Protein AF-A0A075MQU5-F1 (afdb_monomer_lite)

pLDDT: mean 81.03, std 15.28, range [42.72, 97.94]

Foldseek 3Di:
DDDDDDDDDDDDDPDDDPDPDDDPPDPVLLVQLVVCVVVVDDLVVSCVVSVDDSVVSVVSVVCVVVAAQAQPQPRHRADPPPPPHSHNDPVSVVCVLPVCPDPPDPNPPPQAQQPQPRHRADDPDPQDNHRDPVSCVPRPPNVVPRPPPPFAPFDFDAAPQPRDTAGHTPVCVVVVHPNHNDPVSVVVVVVVVVPPPPPVPDPDPPDDDDDDDDD

Structure (mmCIF, N/CA/C/O backbone):
data_AF-A0A075MQU5-F1
#
_entry.id   AF-A0A075MQU5-F1
#
loop_
_atom_site.group_PDB
_atom_site.id
_atom_site.type_symbol
_atom_site.label_atom_id
_atom_site.label_alt_id
_atom_site.label_comp_id
_atom_site.label_asym_id
_atom_site.label_entity_id
_atom_site.label_seq_id
_atom_site.pdbx_PDB_ins_code
_atom_site.Cartn_x
_atom_site.Cartn_y
_atom_site.Cartn_z
_atom_site.occupancy
_atom_site.B_iso_or_equiv
_atom_site.auth_seq_id
_atom_site.auth_comp_id
_atom_site.auth_asym_id
_atom_site.auth_atom_id
_atom_site.pdbx_PDB_model_num
ATOM 1 N N . MET A 1 1 ? 13.890 44.962 -21.319 1.00 42.72 1 MET A N 1
ATOM 2 C CA . MET A 1 1 ? 14.521 45.246 -20.009 1.00 42.72 1 MET A CA 1
ATOM 3 C C . MET A 1 1 ? 13.902 44.332 -18.958 1.00 42.72 1 MET A C 1
ATOM 5 O O . MET A 1 1 ? 12.719 44.463 -18.682 1.00 42.72 1 MET A O 1
ATOM 9 N N . VAL A 1 2 ? 14.648 43.349 -18.445 1.00 47.81 2 VAL A N 1
ATOM 10 C CA . VAL A 1 2 ? 14.135 42.354 -17.482 1.00 47.81 2 VAL A CA 1
ATOM 11 C C . VAL A 1 2 ? 14.441 42.847 -16.065 1.00 47.81 2 VAL A C 1
ATOM 13 O O . VAL A 1 2 ? 15.593 42.854 -15.643 1.00 47.81 2 VAL A O 1
ATOM 16 N N . GLY A 1 3 ? 13.419 43.323 -15.352 1.00 49.28 3 GLY A N 1
ATOM 17 C CA . GLY A 1 3 ? 13.557 43.856 -13.996 1.00 49.28 3 GLY A CA 1
ATOM 18 C C . GLY A 1 3 ? 13.761 42.751 -12.955 1.00 49.28 3 GLY A C 1
ATOM 19 O O . GLY A 1 3 ? 12.888 41.909 -12.748 1.00 49.28 3 GLY A O 1
ATOM 20 N N . PHE A 1 4 ? 14.902 42.768 -12.264 1.00 54.72 4 PHE A N 1
ATOM 21 C CA . PHE A 1 4 ? 15.183 41.885 -11.131 1.00 54.72 4 PHE A CA 1
ATOM 22 C C . PHE A 1 4 ? 14.348 42.295 -9.906 1.00 54.72 4 PHE A C 1
ATOM 24 O O . PHE A 1 4 ? 14.633 43.293 -9.244 1.00 54.72 4 PHE A O 1
ATOM 31 N N . ARG A 1 5 ? 13.330 41.499 -9.556 1.00 58.91 5 ARG A N 1
ATOM 32 C CA . ARG A 1 5 ? 12.609 41.638 -8.279 1.00 58.91 5 ARG A CA 1
ATOM 33 C C . ARG A 1 5 ? 13.505 41.157 -7.131 1.00 58.91 5 ARG A C 1
ATOM 35 O O . ARG A 1 5 ? 13.752 39.959 -6.992 1.00 58.91 5 ARG A O 1
ATOM 42 N N . LYS A 1 6 ? 13.990 42.084 -6.297 1.00 64.81 6 LYS A N 1
ATOM 43 C CA . LYS A 1 6 ? 14.700 41.765 -5.046 1.00 64.81 6 LYS A CA 1
ATOM 44 C C . LYS A 1 6 ? 13.747 41.018 -4.103 1.00 64.81 6 LYS A C 1
ATOM 46 O O . LYS A 1 6 ? 12.684 41.525 -3.757 1.00 64.81 6 LYS A O 1
ATOM 51 N N . LYS A 1 7 ? 14.117 39.798 -3.703 1.00 63.66 7 LYS A N 1
ATOM 52 C CA . LYS A 1 7 ? 13.364 38.987 -2.734 1.00 63.66 7 LYS A CA 1
ATOM 53 C C . LYS A 1 7 ? 13.523 39.588 -1.337 1.00 63.66 7 LYS A C 1
ATOM 55 O O . LYS A 1 7 ? 14.617 39.564 -0.779 1.00 63.66 7 LYS A O 1
ATOM 60 N N . TYR A 1 8 ? 12.434 40.107 -0.785 1.00 64.12 8 TYR A N 1
ATOM 61 C CA . TYR A 1 8 ? 12.370 40.567 0.599 1.00 64.12 8 TYR A CA 1
ATOM 62 C C . TYR A 1 8 ? 12.461 39.352 1.537 1.00 64.12 8 TYR A C 1
ATOM 64 O O . TYR A 1 8 ? 11.705 38.392 1.377 1.00 64.12 8 TYR A O 1
ATOM 72 N N . LYS A 1 9 ? 13.399 39.360 2.492 1.00 61.78 9 LYS A N 1
ATOM 73 C CA . LYS A 1 9 ? 13.436 38.377 3.586 1.00 61.78 9 LYS A CA 1
ATOM 74 C C . LYS A 1 9 ? 12.681 38.978 4.777 1.00 61.78 9 LYS A C 1
ATOM 76 O O . LYS A 1 9 ? 13.111 40.027 5.252 1.00 61.78 9 LYS A O 1
ATOM 81 N N . PRO A 1 10 ? 11.577 38.373 5.248 1.00 64.56 10 PRO A N 1
ATOM 82 C CA . PRO A 1 10 ? 10.855 38.895 6.400 1.00 64.56 10 PRO A CA 1
ATOM 83 C C . PRO A 1 10 ? 11.741 38.845 7.650 1.00 64.56 10 PRO A C 1
ATOM 85 O O . PRO A 1 10 ? 12.454 37.869 7.891 1.00 64.56 10 PRO A O 1
ATOM 88 N N . TYR A 1 11 ? 11.699 39.926 8.423 1.00 69.44 11 TYR A N 1
ATOM 89 C CA . TYR A 1 11 ? 12.358 40.046 9.716 1.00 69.44 11 TYR A CA 1
ATOM 90 C C . TYR A 1 11 ? 11.715 39.071 10.711 1.00 69.44 11 TYR A C 1
ATOM 92 O O . TYR A 1 11 ? 10.508 39.124 10.941 1.00 69.44 11 TYR A O 1
ATOM 100 N N . VAL A 1 12 ? 12.516 38.176 11.291 1.00 61.62 12 VAL A N 1
ATOM 101 C CA . VAL A 1 12 ? 12.088 37.261 12.359 1.00 61.62 12 VAL A CA 1
ATOM 102 C C . VAL A 1 12 ? 12.653 37.799 13.679 1.00 61.62 12 VAL A C 1
ATOM 104 O O . VAL A 1 12 ? 13.879 37.851 13.817 1.00 61.62 12 VAL A O 1
ATOM 107 N N . PRO A 1 13 ? 11.812 38.221 14.642 1.00 62.88 13 PRO A N 1
ATOM 108 C CA . PRO A 1 13 ? 12.275 38.715 15.936 1.00 62.88 13 PRO A CA 1
ATOM 109 C C . PRO A 1 13 ? 13.121 37.666 16.671 1.00 62.88 13 PRO A C 1
ATOM 111 O O . PRO A 1 13 ? 12.746 36.498 16.755 1.00 62.88 13 PRO A O 1
ATOM 114 N N . LYS A 1 14 ? 14.261 38.095 17.228 1.00 71.00 14 LYS A N 1
ATOM 115 C CA . LYS A 1 14 ? 15.289 37.234 17.850 1.00 71.00 14 LYS A CA 1
ATOM 116 C C . LYS A 1 14 ? 14.877 36.544 19.160 1.00 71.00 14 LYS A C 1
ATOM 118 O O . LYS A 1 14 ? 15.647 35.733 19.661 1.00 71.00 14 LYS A O 1
ATOM 123 N N . TYR A 1 15 ? 13.693 36.821 19.705 1.00 63.00 15 TYR A N 1
ATOM 124 C CA . TYR A 1 15 ? 13.278 36.300 21.008 1.00 63.00 15 TYR A CA 1
ATOM 125 C C . TYR A 1 15 ? 11.806 35.894 20.989 1.00 63.00 15 TYR A C 1
ATOM 127 O O . TYR A 1 15 ? 10.914 36.695 21.252 1.00 63.00 15 TYR A O 1
ATOM 135 N N . LEU A 1 16 ? 11.551 34.626 20.671 1.00 62.81 16 LEU A N 1
ATOM 136 C CA . LEU A 1 16 ? 10.299 33.980 21.052 1.00 62.81 16 LEU A CA 1
ATOM 137 C C . LEU A 1 16 ? 10.391 33.642 22.550 1.00 62.81 16 LEU A C 1
ATOM 139 O O . LEU A 1 16 ? 11.429 33.121 22.971 1.00 62.81 16 LEU A O 1
ATOM 143 N N . PRO A 1 17 ? 9.350 33.921 23.358 1.00 69.56 17 PRO A N 1
ATOM 144 C CA . PRO A 1 17 ? 9.334 33.509 24.755 1.00 69.56 17 PRO A CA 1
ATOM 145 C C . PRO A 1 17 ? 9.569 31.994 24.848 1.00 69.56 17 PRO A C 1
ATOM 147 O O . PRO A 1 17 ? 9.131 31.252 23.958 1.00 69.56 17 PRO A O 1
ATOM 150 N N . PRO A 1 18 ? 10.274 31.518 25.891 1.00 62.75 18 PRO A N 1
ATOM 151 C CA . PRO A 1 18 ? 10.553 30.102 26.053 1.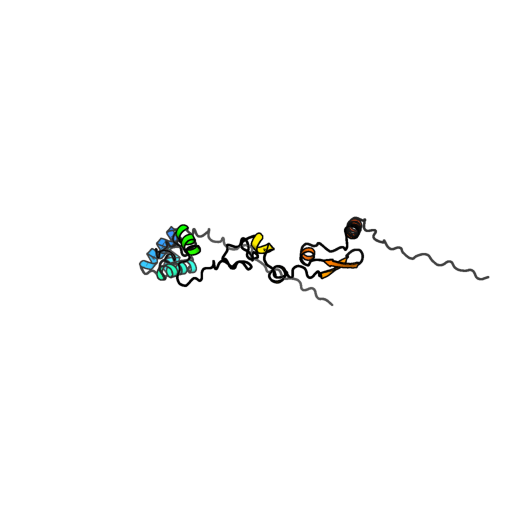00 62.75 18 PRO A CA 1
ATOM 152 C C . PRO A 1 18 ? 9.232 29.336 26.037 1.00 62.75 18 PRO A C 1
ATOM 154 O O . PRO A 1 18 ? 8.345 29.574 26.857 1.00 62.75 18 PRO A O 1
ATOM 157 N N . GLN A 1 19 ? 9.091 28.433 25.066 1.00 58.84 19 GLN A N 1
ATOM 158 C CA . GLN A 1 19 ? 7.940 27.542 24.991 1.00 58.84 19 GLN A CA 1
ATOM 159 C C . GLN A 1 19 ? 7.832 26.799 26.334 1.00 58.84 19 GLN A C 1
ATOM 161 O O . GLN A 1 19 ? 8.857 26.321 26.836 1.00 58.84 19 GLN A O 1
ATOM 166 N N . PRO A 1 20 ? 6.635 26.705 26.942 1.00 58.81 20 PRO A N 1
ATOM 167 C CA . PRO A 1 20 ? 6.472 26.020 28.215 1.00 58.81 20 PRO A CA 1
ATOM 168 C C . PRO A 1 20 ? 7.039 24.601 28.114 1.00 58.81 20 PRO A C 1
ATOM 170 O O . PRO A 1 20 ? 6.801 23.890 27.132 1.00 58.81 20 PRO A O 1
ATOM 173 N N . LYS A 1 21 ? 7.832 24.218 29.125 1.00 55.12 21 LYS A N 1
ATOM 174 C CA . LYS A 1 21 ? 8.459 22.894 29.240 1.00 55.12 21 LYS A CA 1
ATOM 175 C C . LYS A 1 21 ? 7.400 21.822 28.964 1.00 55.12 21 LYS A C 1
ATOM 177 O O . LYS A 1 21 ? 6.289 21.922 29.477 1.00 55.12 21 LYS A O 1
ATOM 182 N N . LYS A 1 22 ? 7.755 20.855 28.105 1.00 52.81 22 LYS A N 1
ATOM 183 C CA . LYS A 1 22 ? 6.911 19.760 27.592 1.00 52.81 22 LYS A CA 1
ATOM 184 C C . LYS A 1 22 ? 5.798 19.386 28.575 1.00 52.81 22 LYS A C 1
ATOM 186 O O . LYS A 1 22 ? 6.090 18.895 29.660 1.00 52.81 22 LYS A O 1
ATOM 191 N N . VAL A 1 23 ? 4.544 19.594 28.165 1.00 56.50 23 VAL A N 1
ATOM 192 C CA . VAL A 1 23 ? 3.359 19.064 28.853 1.00 56.50 23 VAL A CA 1
ATOM 193 C C . VAL A 1 23 ? 3.603 17.573 29.074 1.00 56.50 23 VAL A C 1
ATOM 195 O O . VAL A 1 23 ? 3.775 16.821 28.113 1.00 56.50 23 VAL A O 1
ATOM 198 N N . THR A 1 24 ? 3.720 17.155 30.330 1.00 51.97 24 THR A N 1
ATOM 199 C CA . THR A 1 24 ? 3.884 15.748 30.681 1.00 51.97 24 THR A CA 1
ATOM 200 C C . THR A 1 24 ? 2.533 15.076 30.510 1.00 51.97 24 THR A C 1
ATOM 202 O O . THR A 1 24 ? 1.655 15.193 31.360 1.00 51.97 24 THR A O 1
ATOM 205 N N . TRP A 1 25 ? 2.366 14.397 29.378 1.00 58.56 25 TRP A N 1
ATOM 206 C CA . TRP A 1 25 ? 1.215 13.560 29.041 1.00 58.56 25 TRP A CA 1
ATOM 207 C C . TRP A 1 25 ? 1.206 12.278 29.894 1.00 58.56 25 TRP A C 1
ATOM 209 O O . TRP A 1 25 ? 1.354 11.173 29.377 1.00 58.56 25 TRP A O 1
ATOM 219 N N . GLY A 1 26 ? 1.122 12.425 31.216 1.00 64.69 26 GLY A N 1
ATOM 220 C CA . GLY A 1 26 ? 1.042 11.305 32.152 1.00 64.69 26 GLY A CA 1
ATOM 221 C C . GLY A 1 26 ? -0.366 10.715 32.200 1.00 64.69 26 GLY A C 1
ATOM 222 O O . GLY A 1 26 ? -1.350 11.440 32.036 1.00 64.69 26 GLY A O 1
ATOM 223 N N . PHE A 1 27 ? -0.461 9.410 32.458 1.00 60.88 27 PHE A N 1
ATOM 224 C CA . PHE A 1 27 ? -1.719 8.679 32.668 1.00 60.88 27 PHE A CA 1
ATOM 225 C C . PHE A 1 27 ? -2.624 9.371 33.709 1.00 60.88 27 PHE A C 1
ATOM 227 O O . PHE A 1 27 ? -3.828 9.505 33.494 1.00 60.88 27 PHE A O 1
ATOM 234 N N . ASP A 1 28 ? -2.014 9.962 34.737 1.00 74.25 28 ASP A N 1
ATOM 235 C CA . ASP A 1 28 ? -2.689 10.673 35.831 1.00 74.25 28 ASP A CA 1
ATOM 236 C C . ASP A 1 28 ? -3.515 11.885 35.369 1.00 74.25 28 ASP A C 1
ATOM 238 O O . ASP A 1 28 ? -4.520 12.243 35.986 1.00 74.25 28 ASP A O 1
ATOM 242 N N . SER A 1 29 ? -3.129 12.516 34.253 1.00 85.94 29 SER A N 1
ATOM 243 C CA . SER A 1 29 ? -3.828 13.699 33.733 1.00 85.94 29 SER A CA 1
ATOM 244 C C . SER A 1 29 ? -5.239 13.368 33.245 1.00 85.94 29 SER A C 1
ATOM 246 O O . SER A 1 29 ? -6.168 14.149 33.442 1.00 85.94 29 SER A O 1
ATOM 248 N N . ARG A 1 30 ? -5.423 12.184 32.658 1.00 87.06 30 ARG A N 1
ATOM 249 C CA . ARG A 1 30 ? -6.707 11.716 32.138 1.00 87.06 30 ARG A CA 1
ATOM 250 C C . ARG A 1 30 ? -7.707 11.459 33.257 1.00 87.06 30 ARG A C 1
ATOM 252 O O . ARG A 1 30 ? -8.844 11.924 33.178 1.00 87.06 30 ARG A O 1
ATOM 259 N N . ASP A 1 31 ? -7.304 10.680 34.252 1.00 89.06 31 ASP A N 1
ATOM 260 C CA . ASP A 1 31 ? -8.210 10.250 35.316 1.00 89.06 31 ASP A CA 1
ATOM 261 C C . ASP A 1 31 ? -8.660 11.451 36.146 1.00 89.06 31 ASP A C 1
ATOM 263 O O . ASP A 1 31 ? -9.832 11.549 36.519 1.00 89.06 31 ASP A O 1
ATOM 267 N N . LEU A 1 32 ? -7.765 12.426 36.335 1.00 93.38 32 LEU A N 1
ATOM 268 C CA . LEU A 1 32 ? -8.107 13.706 36.936 1.00 93.38 32 LEU A CA 1
ATOM 269 C C . LEU A 1 32 ? -9.121 14.495 36.089 1.00 93.38 32 LEU A C 1
ATOM 271 O O . LEU A 1 32 ? -10.105 14.974 36.649 1.00 93.38 32 LEU A O 1
ATOM 275 N N . ILE A 1 33 ? -8.939 14.587 34.762 1.00 94.38 33 ILE A N 1
ATOM 276 C CA . ILE A 1 33 ? -9.911 15.234 33.854 1.00 94.38 33 ILE A CA 1
ATOM 277 C C . ILE A 1 33 ? -11.297 14.590 34.001 1.00 94.38 33 ILE A C 1
ATOM 279 O O . ILE A 1 33 ? -12.279 15.296 34.228 1.00 94.38 33 ILE A O 1
ATOM 283 N N . ILE A 1 34 ? -11.382 13.257 33.932 1.00 92.75 34 ILE A N 1
ATOM 284 C CA . ILE A 1 34 ? -12.658 12.529 34.041 1.00 92.75 34 ILE A CA 1
ATOM 285 C C . ILE A 1 34 ? -13.280 12.723 35.432 1.00 92.75 34 ILE A C 1
ATOM 287 O O . ILE A 1 34 ? -14.493 12.906 35.550 1.00 92.75 34 ILE A O 1
ATOM 291 N N . LYS A 1 35 ? -12.469 12.718 36.497 1.00 94.94 35 LYS A N 1
ATOM 292 C CA . LYS A 1 35 ? -12.930 12.948 37.875 1.00 94.94 35 LYS A CA 1
ATOM 293 C C . LYS A 1 35 ? -13.514 14.350 38.062 1.00 94.94 35 LYS A C 1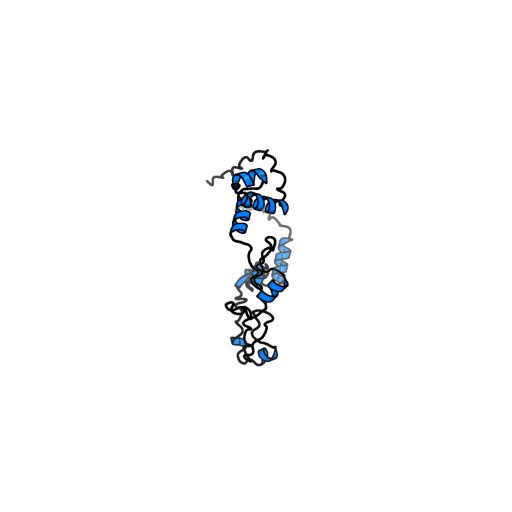
ATOM 295 O O . LYS A 1 35 ? -14.542 14.480 38.721 1.00 94.94 35 LYS A O 1
ATOM 300 N N . LEU A 1 36 ? -12.876 15.381 37.506 1.00 96.81 36 LEU A N 1
ATOM 301 C CA . LEU A 1 36 ? -13.374 16.759 37.567 1.00 96.81 36 LEU A CA 1
ATOM 302 C C . LEU A 1 36 ? -14.640 16.934 36.726 1.00 96.81 36 LEU A C 1
ATOM 304 O O . LEU A 1 36 ? -15.605 17.524 37.203 1.00 96.81 36 LEU A O 1
ATOM 308 N N . PHE A 1 37 ? -14.684 16.338 35.536 1.00 96.88 37 PHE A N 1
ATOM 309 C CA . PHE A 1 37 ? -15.880 16.350 34.696 1.00 96.88 37 PHE A CA 1
ATOM 310 C C . PHE A 1 37 ? -17.089 15.709 35.402 1.00 96.88 37 PHE A C 1
ATOM 312 O O . PHE A 1 37 ? -18.150 16.318 35.483 1.00 96.88 37 PHE A O 1
ATOM 319 N N . LYS A 1 38 ? -16.912 14.540 36.039 1.00 95.44 38 LYS A N 1
ATOM 320 C CA . LYS A 1 38 ? -17.961 13.880 36.848 1.00 95.44 38 LYS A CA 1
ATOM 321 C C . LYS A 1 38 ? -18.468 14.712 38.029 1.00 95.44 38 LYS A C 1
ATOM 323 O O . LYS A 1 38 ? -19.565 14.461 38.513 1.00 95.44 38 LYS A O 1
ATOM 328 N N . ARG A 1 39 ? -17.667 15.660 38.520 1.00 97.50 39 ARG A N 1
ATOM 329 C CA . ARG A 1 39 ? -18.047 16.589 39.595 1.00 97.50 39 ARG A CA 1
ATOM 330 C C . ARG A 1 39 ? -18.799 17.825 39.080 1.00 97.50 39 ARG A C 1
ATOM 332 O O . ARG A 1 39 ? -19.151 18.670 39.892 1.00 97.50 39 ARG A O 1
ATOM 339 N N . GLY A 1 40 ? -19.029 17.939 37.769 1.00 97.44 40 GLY A N 1
ATOM 340 C CA . GLY A 1 40 ? -19.769 19.046 37.156 1.00 97.44 40 GLY A CA 1
ATOM 341 C C . GLY A 1 40 ? -18.929 20.287 36.837 1.00 97.44 40 GLY A C 1
ATOM 342 O O . GLY A 1 40 ? -19.496 21.344 36.586 1.00 97.44 40 GLY A O 1
ATOM 343 N N . PHE A 1 41 ? -17.594 20.193 36.847 1.00 97.75 41 PHE A N 1
ATOM 344 C CA . PHE A 1 41 ? -16.736 21.321 36.462 1.00 97.75 41 PHE A CA 1
ATOM 345 C C . PHE A 1 41 ? -16.816 21.597 34.953 1.00 97.75 41 PHE A C 1
ATOM 347 O O . PHE A 1 41 ? -16.825 20.665 34.144 1.00 97.75 41 PHE A O 1
ATOM 354 N N . GLY A 1 42 ? -16.805 22.879 34.570 1.00 97.19 42 GLY A N 1
ATOM 355 C CA . GLY A 1 42 ? -16.747 23.297 33.168 1.00 97.19 42 GLY A CA 1
ATOM 356 C C . GLY A 1 42 ? -15.384 23.017 32.520 1.00 97.19 42 GLY A C 1
ATOM 357 O O . GLY A 1 42 ? -14.363 22.894 33.199 1.00 97.19 42 GLY A O 1
ATOM 358 N N . ILE A 1 43 ? -15.344 22.951 31.182 1.00 96.88 43 ILE A N 1
ATOM 359 C CA . ILE A 1 43 ? -14.117 22.654 30.411 1.00 96.88 43 ILE A CA 1
ATOM 360 C C . ILE A 1 43 ? -12.983 23.628 30.763 1.00 96.88 43 ILE A C 1
ATOM 362 O O . ILE A 1 43 ? -11.842 23.199 30.946 1.00 96.88 43 ILE A O 1
ATOM 366 N N . ASP A 1 44 ? -13.285 24.921 30.895 1.00 96.81 44 ASP A N 1
ATOM 367 C CA . ASP A 1 44 ? -12.280 25.948 31.190 1.00 96.81 44 ASP A CA 1
ATOM 368 C C . ASP A 1 44 ? -11.692 25.805 32.606 1.00 96.81 44 ASP A C 1
ATOM 370 O O . ASP A 1 44 ? -10.478 25.958 32.788 1.00 96.81 44 ASP A O 1
ATOM 374 N N . ASP A 1 45 ? -12.503 25.405 33.592 1.00 97.12 45 ASP A N 1
ATOM 375 C CA . ASP A 1 45 ? -12.035 25.118 34.955 1.00 97.12 45 ASP A CA 1
ATOM 376 C C . ASP A 1 45 ? -11.133 23.882 34.989 1.00 97.12 45 ASP A C 1
ATOM 378 O O . ASP A 1 45 ? -10.078 23.887 35.631 1.00 97.12 45 ASP A O 1
ATOM 382 N N . ILE A 1 46 ? -11.500 22.837 34.240 1.00 95.62 46 ILE A N 1
ATOM 383 C CA . ILE A 1 46 ? -10.695 21.618 34.104 1.00 95.62 46 ILE A CA 1
ATOM 384 C C . ILE A 1 46 ? -9.352 21.933 33.432 1.00 95.62 46 ILE A C 1
ATOM 386 O O . ILE A 1 46 ? -8.307 21.447 33.877 1.00 95.62 46 ILE A O 1
ATOM 390 N N . CYS A 1 47 ? -9.344 22.772 32.391 1.00 94.44 47 CYS A N 1
ATOM 391 C CA . CYS A 1 47 ? -8.108 23.216 31.740 1.00 94.44 47 CYS A CA 1
ATOM 392 C C . CYS A 1 47 ? -7.201 23.964 32.723 1.00 94.44 47 CYS A C 1
ATOM 394 O O . CYS A 1 47 ? -6.002 23.678 32.788 1.00 94.44 47 CYS A O 1
ATOM 396 N N . ARG A 1 48 ? -7.769 24.872 33.529 1.00 93.88 48 ARG A N 1
ATOM 397 C CA . ARG A 1 48 ? -7.027 25.645 34.536 1.00 93.88 48 ARG A CA 1
ATOM 398 C C . ARG A 1 48 ? -6.429 24.746 35.620 1.00 93.88 48 ARG A C 1
ATOM 400 O O . ARG A 1 48 ? -5.248 24.889 35.933 1.00 93.88 48 ARG A O 1
ATOM 407 N N . GLN A 1 49 ? -7.207 23.804 36.158 1.00 93.81 49 GLN A N 1
ATOM 408 C CA . GLN A 1 49 ? -6.748 22.901 37.221 1.00 93.81 49 GLN A CA 1
ATOM 409 C C . GLN A 1 49 ? -5.696 21.902 36.733 1.00 93.81 49 GLN A C 1
ATOM 411 O O . GLN A 1 49 ? -4.700 21.666 37.412 1.00 93.81 49 GLN A O 1
ATOM 416 N N . THR A 1 50 ? -5.894 21.323 35.548 1.00 92.75 50 THR A N 1
ATOM 417 C CA . THR A 1 50 ? -5.008 20.267 35.030 1.00 92.75 50 THR A CA 1
ATOM 418 C C . THR A 1 50 ? -3.829 20.806 34.219 1.00 92.75 50 THR A C 1
ATOM 420 O O . THR A 1 50 ? -2.936 20.041 33.861 1.00 92.75 50 THR A O 1
ATOM 423 N N . ARG A 1 51 ? -3.816 22.116 33.925 1.00 91.88 51 ARG A N 1
ATOM 424 C CA . ARG A 1 51 ? -2.844 22.793 33.046 1.00 91.88 51 ARG A CA 1
ATOM 425 C C . ARG A 1 51 ? -2.749 22.163 31.647 1.00 91.88 51 ARG A C 1
ATOM 427 O O . ARG A 1 51 ? -1.709 22.240 30.994 1.00 91.88 51 ARG A O 1
ATOM 434 N N . ASN A 1 52 ? -3.837 21.550 31.179 1.00 90.81 52 ASN A N 1
ATOM 435 C CA . ASN A 1 52 ? -3.937 20.968 29.842 1.00 90.81 52 ASN A CA 1
ATOM 436 C C . ASN A 1 52 ? -4.561 21.942 28.842 1.00 90.81 52 ASN A C 1
ATOM 438 O O . ASN A 1 52 ? -5.296 22.862 29.196 1.00 90.81 52 ASN A O 1
ATOM 442 N N . ARG A 1 53 ? -4.287 21.712 27.554 1.00 91.69 53 ARG A N 1
ATOM 443 C CA . ARG A 1 53 ? -4.926 22.460 26.465 1.00 91.69 53 ARG A CA 1
ATOM 444 C C . ARG A 1 53 ? -6.392 22.046 26.328 1.00 91.69 53 ARG A C 1
ATOM 446 O O . ARG A 1 53 ? -6.694 20.856 26.381 1.00 91.69 53 ARG A O 1
ATOM 453 N N . ARG A 1 54 ? -7.260 23.014 26.024 1.00 93.62 54 ARG A N 1
ATOM 454 C CA . ARG A 1 54 ? -8.704 22.817 25.813 1.00 93.62 54 ARG A CA 1
ATOM 455 C C . ARG A 1 54 ? -9.039 21.671 24.863 1.00 93.62 54 ARG A C 1
ATOM 457 O O . ARG A 1 54 ? -9.751 20.760 25.259 1.00 93.62 54 ARG A O 1
ATOM 464 N N . PHE A 1 55 ? -8.413 21.649 23.685 1.00 90.81 55 PHE A N 1
ATOM 465 C CA . PHE A 1 55 ? -8.597 20.581 22.695 1.00 90.81 55 PHE A CA 1
ATOM 466 C C . PHE A 1 55 ? -8.366 19.173 23.270 1.00 90.81 55 PHE A C 1
ATOM 468 O O . PHE A 1 55 ? -9.080 18.230 22.944 1.00 90.81 55 PHE A O 1
ATOM 475 N N . PHE A 1 56 ? -7.370 19.013 24.147 1.00 89.81 56 PHE A N 1
ATOM 476 C CA . PHE A 1 56 ? -7.108 17.719 24.765 1.00 89.81 56 PHE A CA 1
ATOM 477 C C . PHE A 1 56 ? -8.207 17.339 25.757 1.00 89.81 56 PHE A C 1
ATOM 479 O O . PHE A 1 56 ? -8.725 16.228 25.677 1.00 89.81 56 PHE A O 1
ATOM 486 N N . VAL A 1 57 ? -8.587 18.263 26.643 1.00 93.19 57 VAL A N 1
ATOM 487 C CA . VAL A 1 57 ? -9.666 18.060 27.622 1.00 93.19 57 VAL A CA 1
ATOM 488 C C . VAL A 1 57 ? -10.977 17.706 26.914 1.00 93.19 57 VAL A C 1
ATOM 490 O O . VAL A 1 57 ? -11.581 16.688 27.244 1.00 93.19 57 VAL A O 1
ATOM 493 N N . GLU A 1 58 ? -11.350 18.468 25.883 1.00 94.38 58 GLU A N 1
ATOM 494 C CA . GLU A 1 58 ? -12.514 18.198 25.028 1.00 94.38 58 GLU A CA 1
ATOM 495 C C . GLU A 1 58 ? -12.445 16.799 24.410 1.00 94.38 58 GLU A C 1
ATOM 497 O O . GLU A 1 58 ? -13.398 16.033 24.516 1.00 94.38 58 GLU A O 1
ATOM 502 N N . SER A 1 59 ? -11.296 16.410 23.845 1.00 88.94 59 SER A N 1
ATOM 503 C CA . SER A 1 59 ? -11.140 15.080 23.244 1.00 88.94 59 SER A CA 1
ATOM 504 C C . SER A 1 59 ? -11.290 13.934 24.252 1.00 88.94 59 SER A C 1
ATOM 506 O O . SER A 1 59 ? -11.773 12.858 23.892 1.00 88.94 59 SER A O 1
ATOM 508 N N . ILE A 1 60 ? -10.884 14.133 25.513 1.00 90.38 60 ILE A N 1
ATOM 509 C CA . ILE A 1 60 ? -11.040 13.125 26.569 1.00 90.38 60 ILE A CA 1
ATOM 510 C C . ILE A 1 60 ? -12.499 13.033 27.008 1.00 90.38 60 ILE A C 1
ATOM 512 O O . ILE A 1 60 ? -13.009 11.917 27.116 1.00 90.38 60 ILE A O 1
ATOM 516 N N . ILE A 1 61 ? -13.162 14.171 27.223 1.00 93.56 61 ILE A N 1
ATOM 517 C CA . ILE A 1 61 ? -14.578 14.226 27.609 1.00 93.56 61 ILE A CA 1
ATOM 518 C C . ILE A 1 61 ? -15.446 13.612 26.509 1.00 93.56 61 ILE A C 1
ATOM 520 O O . ILE A 1 61 ? -16.199 12.684 26.787 1.00 93.56 61 ILE A O 1
ATOM 524 N N . GLN A 1 62 ? -15.243 14.005 25.250 1.00 90.50 62 GLN A N 1
ATOM 525 C CA . GLN A 1 62 ? -15.981 13.453 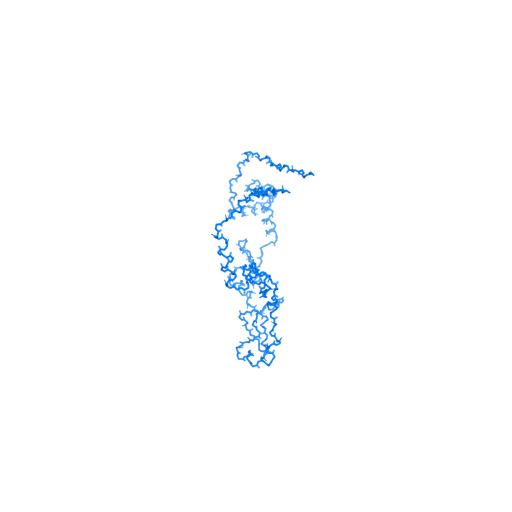24.113 1.00 90.50 62 GLN A CA 1
ATOM 526 C C . GLN A 1 62 ? -15.827 11.925 24.014 1.00 90.50 62 GLN A C 1
ATOM 528 O O . GLN A 1 62 ? -16.799 11.205 23.796 1.00 90.50 62 GLN A O 1
ATOM 533 N N . ARG A 1 63 ? -14.609 11.394 24.210 1.00 84.31 63 ARG A N 1
ATOM 534 C CA . ARG A 1 63 ? -14.367 9.936 24.238 1.00 84.31 63 ARG A CA 1
ATOM 535 C C . ARG A 1 63 ? -14.974 9.250 25.459 1.00 84.31 63 ARG A C 1
ATOM 537 O O . ARG A 1 63 ? -15.221 8.049 25.407 1.00 84.31 63 ARG A O 1
ATOM 544 N N . TYR A 1 64 ? -15.125 9.962 26.570 1.00 88.69 64 TYR A N 1
ATOM 545 C CA . TYR A 1 64 ? -15.760 9.443 27.774 1.00 88.69 64 TYR A CA 1
ATOM 546 C C . TYR A 1 64 ? -17.282 9.353 27.587 1.00 88.69 64 TYR A C 1
ATOM 548 O O . TYR A 1 64 ? -17.861 8.304 27.862 1.00 88.69 64 TYR A O 1
ATOM 556 N N . GLU A 1 65 ? -17.907 10.398 27.042 1.00 91.00 65 GLU A N 1
ATOM 557 C CA . GLU A 1 65 ? -19.344 10.450 26.739 1.00 91.00 65 GLU A CA 1
ATOM 558 C C . GLU A 1 65 ? -19.754 9.454 25.650 1.00 91.00 65 GLU A C 1
ATOM 560 O O . GLU A 1 65 ? -20.775 8.784 25.785 1.00 91.00 65 GLU A O 1
ATOM 565 N N . ALA A 1 66 ? -18.926 9.277 24.614 1.00 86.81 66 ALA A N 1
ATOM 566 C CA . ALA A 1 66 ? -19.149 8.270 23.572 1.00 86.81 66 ALA A CA 1
ATOM 567 C C . ALA A 1 66 ? -19.074 6.816 24.089 1.00 86.81 66 ALA A C 1
ATOM 569 O O . ALA A 1 66 ? -19.425 5.879 23.370 1.00 86.81 66 ALA A O 1
ATOM 570 N N . GLY A 1 67 ? -18.615 6.615 25.329 1.00 85.31 67 GLY A N 1
ATOM 571 C CA . GLY A 1 67 ? -18.399 5.306 25.925 1.00 85.31 67 GLY A CA 1
ATOM 572 C C . GLY A 1 67 ? -17.096 4.642 25.476 1.00 85.31 67 GLY A C 1
ATOM 573 O O . GLY A 1 67 ? -16.445 5.018 24.501 1.00 85.31 67 GLY A O 1
ATOM 574 N N . LEU A 1 68 ? -16.685 3.617 26.228 1.00 79.38 68 LEU A N 1
ATOM 575 C CA . LEU A 1 68 ? -15.540 2.794 25.847 1.00 79.38 68 LEU A CA 1
ATOM 576 C C . LEU A 1 68 ? -15.861 2.046 24.552 1.00 79.38 68 LEU A C 1
ATOM 578 O O . LEU A 1 68 ? -16.881 1.351 24.516 1.00 79.38 68 LEU A O 1
ATOM 582 N N . PRO A 1 69 ? -14.993 2.107 23.524 1.00 79.50 69 PRO A N 1
ATOM 583 C CA . PRO A 1 69 ? -15.184 1.273 22.352 1.00 79.50 69 PRO A CA 1
ATOM 584 C C . PRO A 1 69 ? -15.200 -0.194 22.786 1.00 79.50 69 PRO A C 1
ATOM 586 O O . PRO A 1 69 ? -14.459 -0.605 23.682 1.00 79.50 69 PRO A O 1
ATOM 589 N N . THR A 1 70 ? -16.070 -0.990 22.180 1.00 86.50 70 THR A N 1
ATOM 590 C CA . THR A 1 70 ? -16.120 -2.433 22.407 1.00 86.50 70 THR A CA 1
ATOM 591 C C . THR A 1 70 ? -15.222 -3.146 21.403 1.00 86.50 70 THR A C 1
ATOM 593 O O . THR A 1 70 ? -15.048 -2.717 20.261 1.00 86.50 70 THR A O 1
ATOM 596 N N . CYS A 1 71 ? -14.610 -4.244 21.839 1.00 85.44 71 CYS A N 1
ATOM 597 C CA . CYS A 1 71 ? -13.856 -5.137 20.976 1.00 85.44 71 CYS A CA 1
ATOM 598 C C . CYS A 1 71 ? -14.792 -5.692 19.898 1.00 85.44 71 CYS A C 1
ATOM 600 O O . CYS A 1 71 ? -15.771 -6.356 20.231 1.00 85.44 71 CYS A O 1
ATOM 602 N N . ARG A 1 72 ? -14.473 -5.493 18.618 1.00 83.50 72 ARG A N 1
ATOM 603 C CA . ARG A 1 72 ? -15.275 -6.019 17.502 1.00 83.50 72 ARG A CA 1
ATOM 604 C C . ARG A 1 72 ? -15.355 -7.544 17.488 1.00 83.50 72 ARG A C 1
ATOM 606 O O . ARG A 1 72 ? -16.333 -8.082 16.994 1.00 83.50 72 ARG A O 1
ATOM 613 N N . GLN A 1 73 ? -14.345 -8.225 18.035 1.00 84.81 73 GLN A N 1
ATOM 614 C CA . GLN A 1 73 ? -14.304 -9.687 18.058 1.00 84.81 73 GLN A CA 1
ATOM 615 C C . GLN A 1 73 ? -15.156 -10.298 19.172 1.00 84.81 73 GLN A C 1
ATOM 617 O O . GLN A 1 73 ? -15.842 -11.285 18.949 1.00 84.81 73 GLN A O 1
ATOM 622 N N . CYS A 1 74 ? -15.058 -9.766 20.392 1.00 87.81 74 CYS A N 1
ATOM 623 C CA . CYS A 1 74 ? -15.623 -10.411 21.583 1.00 87.81 74 CYS A CA 1
ATOM 624 C C . CYS A 1 74 ? -16.599 -9.528 22.369 1.00 87.81 74 CYS A C 1
ATOM 626 O O . CYS A 1 74 ? -17.043 -9.918 23.442 1.00 87.81 74 CYS A O 1
ATOM 628 N N . GLY A 1 75 ? -16.877 -8.306 21.907 1.00 86.75 75 GLY A N 1
ATOM 629 C CA . GLY A 1 75 ? -17.768 -7.350 22.572 1.00 86.75 75 GLY A CA 1
ATOM 630 C C . GLY A 1 75 ? -17.217 -6.728 23.862 1.00 86.75 75 GLY A C 1
ATOM 631 O O . GLY A 1 75 ? -17.816 -5.796 24.397 1.00 86.75 75 GLY A O 1
ATOM 632 N N . LYS A 1 76 ? -16.064 -7.186 24.371 1.00 88.56 76 LYS A N 1
ATOM 633 C CA . LYS A 1 76 ? -15.474 -6.680 25.621 1.00 88.56 76 LYS A CA 1
ATOM 634 C C . LYS A 1 76 ? -15.153 -5.187 25.517 1.00 88.56 76 LYS A C 1
ATOM 636 O O . LYS A 1 76 ? -14.510 -4.764 24.559 1.00 88.56 76 LYS A O 1
ATOM 641 N N . ARG A 1 77 ? -15.548 -4.392 26.518 1.00 86.00 77 ARG A N 1
ATOM 642 C CA . ARG A 1 77 ? -15.198 -2.962 26.604 1.00 86.00 77 ARG A CA 1
ATOM 643 C C . ARG A 1 77 ? -13.675 -2.802 26.649 1.00 86.00 77 ARG A C 1
ATOM 645 O O . ARG A 1 77 ? -13.010 -3.429 27.475 1.00 86.00 77 ARG A O 1
ATOM 652 N N . LEU A 1 78 ? -13.129 -2.006 25.737 1.00 83.94 78 LEU A N 1
ATOM 653 C CA . LEU A 1 78 ? -11.696 -1.747 25.641 1.00 83.94 78 LEU A CA 1
ATOM 654 C C . LEU A 1 78 ? -11.278 -0.763 26.724 1.00 83.94 78 LEU A C 1
ATOM 656 O O . LEU A 1 78 ? -12.025 0.153 27.056 1.00 83.94 78 LEU A O 1
ATOM 660 N N . SER A 1 79 ? -10.066 -0.918 27.255 1.00 78.31 79 SER A N 1
ATOM 661 C CA . SER A 1 79 ? -9.470 0.164 28.028 1.00 78.31 79 SER A CA 1
ATOM 662 C C . SER A 1 79 ? -9.139 1.304 27.073 1.00 78.31 79 SER A C 1
ATOM 664 O O . SER A 1 79 ? -8.786 1.105 25.910 1.00 78.31 79 SER A O 1
ATOM 666 N N . HIS A 1 80 ? -9.230 2.532 27.558 1.00 64.75 80 HIS A N 1
ATOM 667 C CA . HIS A 1 80 ? -9.001 3.688 26.709 1.00 64.75 80 HIS A CA 1
ATOM 668 C C . HIS A 1 80 ? -7.543 3.862 26.214 1.00 64.75 80 HIS A C 1
ATOM 670 O O . HIS A 1 80 ? -7.267 4.814 25.480 1.00 64.75 80 HIS A O 1
ATOM 676 N N . ASN A 1 81 ? -6.624 2.986 26.634 1.00 61.78 81 ASN A N 1
ATOM 677 C CA . ASN A 1 81 ? -5.226 2.954 26.202 1.00 61.78 81 ASN A CA 1
ATOM 678 C C . ASN A 1 81 ? -4.958 1.871 25.145 1.00 61.78 81 ASN A C 1
ATOM 680 O O . ASN A 1 81 ? -3.800 1.639 24.803 1.00 61.78 81 ASN A O 1
ATOM 684 N N . ALA A 1 82 ? -5.990 1.197 24.627 1.00 59.16 82 ALA A N 1
ATOM 685 C CA . ALA A 1 82 ? -5.828 0.330 23.468 1.00 59.16 82 ALA A CA 1
ATOM 686 C C . ALA A 1 82 ? -5.374 1.199 22.282 1.00 59.16 82 ALA A C 1
ATOM 688 O O . ALA A 1 82 ? -6.158 1.956 21.708 1.00 59.16 82 ALA A O 1
ATOM 689 N N . HIS A 1 83 ? -4.077 1.163 21.973 1.00 45.91 83 HIS A N 1
ATOM 690 C CA . HIS A 1 83 ? -3.475 1.900 20.869 1.00 45.91 83 HIS A CA 1
ATOM 691 C C . HIS A 1 83 ? -4.141 1.484 19.551 1.00 45.91 83 HIS A C 1
ATOM 693 O O . HIS A 1 83 ? -3.812 0.451 18.990 1.00 45.91 83 HIS A O 1
ATOM 699 N N . GLY A 1 84 ? -5.085 2.289 19.059 1.00 57.75 84 GLY A N 1
ATOM 700 C CA . GLY A 1 84 ? -5.574 2.244 17.676 1.00 57.75 84 GLY A CA 1
ATOM 701 C C . GLY A 1 84 ? -6.384 1.017 17.248 1.00 57.75 84 GLY A C 1
ATOM 702 O O . GLY A 1 84 ? -6.774 0.947 16.085 1.00 57.75 84 GLY A O 1
ATOM 703 N N . GLU A 1 85 ? -6.672 0.066 18.129 1.00 65.25 85 GLU A N 1
ATOM 704 C CA . GLU A 1 85 ? -7.202 -1.225 17.704 1.00 65.25 85 GLU A CA 1
ATOM 705 C C . GLU A 1 85 ? -8.579 -1.476 18.298 1.00 65.25 85 GLU A C 1
ATOM 707 O O . GLU A 1 85 ? -8.782 -1.478 19.508 1.00 65.25 85 GLU A O 1
ATOM 712 N N . PHE A 1 86 ? -9.538 -1.731 17.412 1.00 79.75 86 PHE A N 1
ATOM 713 C CA . PHE A 1 86 ? -10.901 -2.182 17.687 1.00 79.75 86 PHE A CA 1
ATOM 714 C C . PHE A 1 86 ? -10.967 -3.529 18.445 1.00 79.75 86 PHE A C 1
ATOM 716 O O . PHE A 1 86 ? -11.989 -4.211 18.394 1.00 79.75 86 PHE A O 1
ATOM 723 N N . TYR A 1 87 ? -9.888 -3.955 19.107 1.00 83.81 87 TYR A N 1
ATOM 724 C CA . TYR A 1 87 ? -9.669 -5.297 19.626 1.00 83.81 87 TYR A CA 1
ATOM 725 C C . TYR A 1 87 ? -8.990 -5.252 20.996 1.00 83.81 87 TYR A C 1
ATOM 727 O O . TYR A 1 87 ? -8.071 -4.475 21.228 1.00 83.81 87 TYR A O 1
ATOM 735 N N . CYS A 1 88 ? -9.438 -6.100 21.926 1.00 84.81 88 CYS A N 1
ATOM 736 C CA . CYS A 1 88 ? -8.944 -6.102 23.310 1.00 84.81 88 CYS A CA 1
ATOM 737 C C . CYS A 1 88 ? -7.634 -6.872 23.502 1.00 84.81 88 CYS A C 1
ATOM 739 O O . CYS A 1 88 ? -7.077 -6.878 24.596 1.00 84.81 88 CYS A O 1
ATOM 741 N N . SER A 1 89 ? -7.193 -7.601 22.482 1.00 84.31 89 SER A N 1
ATOM 742 C CA . SER A 1 89 ? -5.967 -8.386 22.499 1.00 84.31 89 SER A CA 1
ATOM 743 C C . SER A 1 89 ? -5.491 -8.629 21.073 1.00 84.31 89 SER A C 1
ATOM 745 O O . SER A 1 89 ? -6.294 -8.646 20.136 1.00 84.31 89 SER A O 1
ATOM 747 N N . HIS A 1 90 ? -4.197 -8.909 20.927 1.00 80.56 90 HIS A N 1
ATOM 748 C CA . HIS A 1 90 ? -3.616 -9.347 19.662 1.00 80.56 90 HIS A CA 1
ATOM 749 C C . HIS A 1 90 ? -4.340 -10.593 19.117 1.00 80.56 90 HIS A C 1
ATOM 751 O O . HIS A 1 90 ? -4.616 -10.682 17.928 1.00 80.56 90 HIS A O 1
ATOM 757 N N . ARG A 1 91 ? -4.757 -11.522 19.990 1.00 84.50 91 ARG A N 1
ATOM 758 C CA . ARG A 1 91 ? -5.566 -12.681 19.590 1.00 84.50 91 ARG A CA 1
ATOM 759 C C . ARG A 1 91 ? -6.896 -12.262 18.962 1.00 84.50 91 ARG A C 1
ATOM 761 O O . ARG A 1 91 ? -7.199 -12.708 17.868 1.00 84.50 91 ARG A O 1
ATOM 768 N N . CYS A 1 92 ? -7.643 -11.353 19.591 1.00 83.25 92 CYS A N 1
ATOM 769 C CA . CYS A 1 92 ? -8.896 -10.841 19.027 1.00 83.25 92 CYS A CA 1
ATOM 770 C C . CYS A 1 92 ? -8.697 -10.115 17.689 1.00 83.25 92 CYS A C 1
ATOM 772 O O . CYS A 1 92 ? -9.561 -10.200 16.820 1.00 83.25 92 CYS A O 1
ATOM 774 N N . TYR A 1 93 ? -7.565 -9.430 17.517 1.00 83.94 93 TYR A N 1
ATOM 775 C CA . TYR A 1 93 ? -7.188 -8.827 16.242 1.00 83.94 93 TYR A CA 1
ATOM 776 C C . TYR A 1 93 ? -7.012 -9.891 15.147 1.00 83.94 93 TYR A C 1
ATOM 778 O O . TYR A 1 93 ? -7.662 -9.796 14.103 1.00 83.94 93 TYR A O 1
ATOM 786 N N . TRP A 1 94 ? -6.198 -10.925 15.391 1.00 80.19 94 TRP A N 1
ATOM 787 C CA . TRP A 1 94 ? -5.973 -12.004 14.420 1.00 80.19 94 TRP A CA 1
ATOM 788 C C . TRP A 1 94 ? -7.234 -12.835 14.183 1.00 80.19 94 TRP A C 1
ATOM 790 O O . TRP A 1 94 ? -7.565 -13.096 13.031 1.00 80.19 94 TRP A O 1
ATOM 800 N N . ASP A 1 95 ? -7.997 -13.160 15.223 1.00 79.81 95 ASP A N 1
ATOM 801 C CA . ASP A 1 95 ? -9.264 -13.874 15.073 1.00 79.81 95 ASP A CA 1
ATOM 802 C C . ASP A 1 95 ? -10.221 -13.072 14.184 1.00 79.81 95 ASP A C 1
ATOM 804 O O . ASP A 1 95 ? -10.753 -13.614 13.228 1.00 79.81 95 ASP A O 1
ATOM 808 N N . SER A 1 96 ? -10.368 -11.761 14.380 1.00 75.50 96 SER A N 1
ATOM 809 C CA . SER A 1 96 ? -11.236 -10.966 13.495 1.00 75.50 96 SER A CA 1
ATOM 810 C C . SER A 1 96 ? -10.729 -10.866 12.056 1.00 75.50 96 SER A C 1
ATOM 812 O O . SER A 1 96 ? -11.511 -10.680 11.129 1.00 75.50 96 SER A O 1
ATOM 814 N N . ARG A 1 97 ? -9.407 -10.946 11.868 1.00 73.88 97 ARG A N 1
ATOM 815 C CA . ARG A 1 97 ? -8.770 -10.794 10.563 1.00 73.88 97 ARG A CA 1
ATOM 816 C C . ARG A 1 97 ? -8.770 -12.098 9.774 1.00 73.88 97 ARG A C 1
ATOM 818 O O . ARG A 1 97 ? -8.743 -12.028 8.553 1.00 73.88 97 ARG A O 1
ATOM 825 N N . PHE A 1 98 ? -8.778 -13.251 10.441 1.00 71.94 98 PHE A N 1
ATOM 826 C CA . PHE A 1 98 ? -8.629 -14.570 9.817 1.00 71.94 98 PHE A CA 1
ATOM 827 C C . PHE A 1 98 ? -9.803 -15.521 10.062 1.00 71.94 98 PHE A C 1
ATOM 829 O O . PHE A 1 98 ? -9.828 -16.586 9.448 1.00 71.94 98 PHE A O 1
ATOM 836 N N . ASN A 1 99 ? -10.770 -15.177 10.918 1.00 65.69 99 ASN A N 1
ATOM 837 C CA . ASN A 1 99 ? -11.958 -15.996 11.131 1.00 65.69 99 ASN A CA 1
ATOM 838 C C . ASN A 1 99 ? -13.002 -15.697 10.034 1.00 65.69 99 ASN A C 1
ATOM 840 O O . ASN A 1 99 ? -13.518 -14.580 9.976 1.00 65.69 99 ASN A O 1
ATOM 844 N N . PRO A 1 100 ? -13.336 -16.674 9.171 1.00 56.84 100 PRO A N 1
ATOM 845 C CA . PRO A 1 100 ? -14.192 -16.474 7.999 1.00 56.84 100 PRO A CA 1
ATOM 846 C C . PRO A 1 100 ? -15.681 -16.238 8.312 1.00 56.84 100 PRO A C 1
ATOM 848 O O . PRO A 1 100 ? -16.470 -16.124 7.379 1.00 56.84 100 PRO A O 1
ATOM 851 N N . TYR A 1 101 ? -16.072 -16.188 9.591 1.00 58.25 101 TYR A N 1
ATOM 852 C CA . TYR A 1 101 ? -17.464 -16.243 10.052 1.00 58.25 101 TYR A CA 1
ATOM 853 C C . TYR A 1 101 ? -18.072 -14.904 10.504 1.00 58.25 101 TYR A C 1
ATOM 855 O O . TYR A 1 101 ? -19.096 -14.915 11.182 1.00 58.25 101 TYR A O 1
ATOM 863 N N . PHE A 1 102 ? -17.504 -13.743 10.157 1.00 56.94 102 PHE A N 1
ATOM 864 C CA . PHE A 1 102 ? -18.200 -12.477 10.429 1.00 56.94 102 PHE A CA 1
ATOM 865 C C . PHE A 1 102 ? -19.294 -12.212 9.383 1.00 56.94 102 PHE A C 1
ATOM 867 O O . PHE A 1 102 ? -18.961 -11.941 8.226 1.00 56.94 102 PHE A O 1
ATOM 874 N N . PRO A 1 103 ? -20.592 -12.243 9.754 1.00 54.47 103 PRO A N 1
ATOM 875 C CA . PRO A 1 103 ? -21.661 -11.883 8.832 1.00 54.47 103 PRO A CA 1
ATOM 876 C C . PRO A 1 103 ? -21.484 -10.422 8.393 1.00 54.47 103 PRO A C 1
ATOM 878 O O . PRO A 1 103 ? -21.385 -9.519 9.224 1.00 54.47 103 PRO A O 1
ATOM 881 N N . GLY A 1 104 ? -21.399 -10.194 7.081 1.00 60.50 104 GLY A N 1
ATOM 882 C CA . GLY A 1 104 ? -21.276 -8.858 6.484 1.00 60.50 104 GLY A CA 1
ATOM 883 C C . GLY A 1 104 ? -19.854 -8.397 6.139 1.00 60.50 104 GLY A C 1
ATOM 884 O O . GLY A 1 104 ? -19.709 -7.340 5.529 1.00 60.50 104 GLY A O 1
ATOM 885 N N . GLN A 1 105 ? -18.806 -9.169 6.453 1.00 54.34 105 GLN A N 1
ATOM 886 C CA . GLN A 1 105 ? -17.531 -9.032 5.743 1.00 54.34 105 GLN A CA 1
ATOM 887 C C . GLN A 1 105 ? -17.443 -10.138 4.699 1.00 54.34 105 GLN A C 1
ATOM 889 O O . GLN A 1 105 ? -17.182 -11.290 5.037 1.00 54.34 105 GLN A O 1
ATOM 894 N N . GLU A 1 106 ? -17.644 -9.794 3.423 1.00 49.12 106 GLU A N 1
ATOM 895 C CA . GLU A 1 106 ? -17.184 -10.654 2.331 1.00 49.12 106 GLU A CA 1
ATOM 896 C C . GLU A 1 106 ? -15.724 -11.001 2.621 1.00 49.12 106 GLU A C 1
ATOM 898 O O . GLU A 1 106 ? -14.892 -10.106 2.820 1.00 49.12 106 GLU A O 1
ATOM 903 N N . ASN A 1 107 ? -15.430 -12.297 2.755 1.00 53.50 107 ASN A N 1
ATOM 904 C CA . ASN A 1 107 ? -14.094 -12.771 3.074 1.00 53.50 107 ASN A CA 1
ATOM 905 C C . ASN A 1 107 ? -13.112 -12.074 2.128 1.00 53.50 107 ASN A C 1
ATOM 907 O O . ASN A 1 107 ? -13.086 -12.355 0.930 1.00 53.50 107 ASN A O 1
ATOM 911 N N . ARG A 1 108 ? -12.227 -11.219 2.665 1.00 54.78 108 ARG A N 1
ATOM 912 C CA . ARG A 1 108 ? -11.072 -10.689 1.908 1.00 54.78 108 ARG A CA 1
ATOM 913 C C . ARG A 1 108 ? -10.205 -11.808 1.310 1.00 54.78 108 ARG A C 1
ATOM 915 O O . ARG A 1 108 ? -9.321 -11.536 0.508 1.00 54.78 108 ARG A O 1
ATOM 922 N N . TYR A 1 109 ? -10.463 -13.052 1.709 1.00 62.19 109 TYR A N 1
ATOM 923 C CA . TYR A 1 109 ? -9.884 -14.287 1.214 1.00 62.19 109 TYR A CA 1
ATOM 924 C C . TYR A 1 109 ? -10.829 -15.061 0.288 1.00 62.19 109 TYR A C 1
ATOM 926 O O . TYR A 1 109 ? -10.896 -16.286 0.389 1.00 62.19 109 TYR A O 1
ATOM 934 N N . HIS A 1 110 ? -11.535 -14.403 -0.636 1.00 71.75 110 HIS A N 1
ATOM 935 C CA . HIS A 1 110 ? -11.962 -15.107 -1.845 1.00 71.75 110 HIS A CA 1
ATOM 936 C C . HIS A 1 110 ? -10.701 -15.619 -2.546 1.00 71.75 110 HIS A C 1
ATOM 938 O O . HIS A 1 110 ? -10.022 -14.892 -3.272 1.00 71.75 110 HIS A O 1
ATOM 944 N N . LEU A 1 111 ? -10.335 -16.864 -2.234 1.00 82.31 111 LEU A N 1
ATOM 945 C CA . LEU A 1 111 ? -9.213 -17.539 -2.854 1.00 82.31 111 LEU A CA 1
ATOM 946 C C . LEU A 1 111 ? -9.525 -17.605 -4.350 1.00 82.31 111 LEU A C 1
ATOM 948 O O . LEU A 1 111 ? -10.567 -18.154 -4.714 1.00 82.31 111 LEU A O 1
ATOM 952 N N . PRO A 1 112 ? -8.680 -17.029 -5.220 1.00 88.12 112 PRO A N 1
ATOM 953 C CA . PRO A 1 112 ? -8.922 -17.102 -6.644 1.00 88.12 112 PRO A CA 1
ATOM 954 C C . PRO A 1 112 ? -8.954 -18.569 -7.072 1.00 88.12 112 PRO A C 1
ATOM 956 O O . PRO A 1 112 ? -8.184 -19.406 -6.591 1.00 88.12 112 PRO A O 1
ATOM 959 N N . ASN A 1 113 ? -9.844 -18.874 -8.007 1.00 94.94 113 ASN A N 1
ATOM 960 C CA . ASN A 1 113 ? -9.894 -20.188 -8.623 1.00 94.94 113 ASN A CA 1
ATOM 961 C C . ASN A 1 113 ? -8.743 -20.324 -9.623 1.00 94.94 113 ASN A C 1
ATOM 963 O O . ASN A 1 113 ? -8.453 -19.409 -10.399 1.00 94.94 113 ASN A O 1
ATOM 967 N N . CYS A 1 114 ? -8.077 -21.477 -9.612 1.00 94.44 114 CYS A N 1
ATOM 968 C CA . CYS A 1 114 ? -7.056 -21.814 -10.595 1.00 94.44 114 CYS A CA 1
ATOM 969 C C . CYS A 1 114 ? -7.659 -21.756 -12.002 1.00 94.44 114 CYS A C 1
ATOM 971 O O . CYS A 1 114 ? -8.646 -22.433 -12.279 1.00 94.44 114 CYS A O 1
ATOM 973 N N . ARG A 1 115 ? -7.035 -21.006 -12.916 1.00 93.88 115 ARG A N 1
ATOM 974 C CA . ARG A 1 115 ? -7.536 -20.848 -14.293 1.00 93.88 115 ARG A CA 1
ATOM 975 C C . ARG A 1 115 ? -7.520 -22.133 -15.124 1.00 93.88 115 ARG A C 1
ATOM 977 O O . ARG A 1 115 ? -8.169 -22.169 -16.158 1.00 93.88 115 ARG A O 1
ATOM 984 N N . ASN A 1 116 ? -6.784 -23.157 -14.688 1.00 96.25 116 ASN A N 1
ATOM 985 C CA . ASN A 1 116 ? -6.776 -24.464 -15.342 1.00 96.25 116 ASN A CA 1
ATOM 986 C C . ASN A 1 116 ? -7.768 -25.439 -14.685 1.00 96.25 116 ASN A C 1
ATOM 988 O O . ASN A 1 116 ? -8.703 -25.892 -15.326 1.00 96.25 116 ASN A O 1
ATOM 992 N N . CYS A 1 117 ? -7.603 -25.738 -13.391 1.00 96.50 117 CYS A N 1
ATOM 993 C CA . CYS A 1 117 ? -8.388 -26.786 -12.724 1.00 96.50 117 CYS A CA 1
ATOM 994 C C . CYS A 1 117 ? -9.614 -26.290 -11.940 1.00 96.50 117 CYS A C 1
ATOM 996 O O . CYS A 1 117 ? -10.294 -27.100 -11.317 1.00 96.50 117 CYS A O 1
ATOM 998 N N . GLY A 1 118 ? -9.860 -24.978 -11.873 1.00 94.81 118 GLY A N 1
ATOM 999 C CA . GLY A 1 118 ? -10.996 -24.377 -11.161 1.00 94.81 118 GLY A CA 1
ATOM 1000 C C . GLY A 1 118 ? -10.910 -24.400 -9.630 1.00 94.81 118 GLY A C 1
ATOM 1001 O O . GLY A 1 118 ? -11.690 -23.720 -8.971 1.00 94.81 118 GLY A O 1
ATOM 1002 N N . LYS A 1 119 ? -9.957 -25.132 -9.040 1.00 94.94 119 LYS A N 1
ATOM 1003 C CA . LYS A 1 119 ? -9.834 -25.257 -7.579 1.00 94.94 119 LYS A CA 1
ATOM 1004 C C . LYS A 1 119 ? -9.405 -23.928 -6.934 1.00 94.94 119 LYS A C 1
ATOM 1006 O O . LYS A 1 119 ? -8.476 -23.299 -7.458 1.00 94.94 119 LYS A O 1
ATOM 1011 N N . PRO A 1 120 ? -10.004 -23.524 -5.798 1.00 93.44 120 PRO A N 1
ATOM 1012 C CA . PRO A 1 120 ? -9.538 -22.368 -5.042 1.00 93.44 120 PRO A CA 1
ATOM 1013 C C . PRO A 1 120 ? -8.132 -22.642 -4.507 1.00 93.44 120 PRO A C 1
ATOM 1015 O O . PRO A 1 120 ? -7.828 -23.748 -4.052 1.00 93.44 120 PRO A O 1
ATOM 1018 N N . PHE A 1 121 ? -7.248 -21.650 -4.573 1.00 94.12 121 PHE A N 1
ATOM 1019 C CA . PHE A 1 121 ? -5.886 -21.792 -4.060 1.00 94.12 121 PHE A CA 1
ATOM 1020 C C . PHE A 1 121 ? -5.385 -20.501 -3.421 1.00 94.12 121 PHE A C 1
ATOM 1022 O O . PHE A 1 121 ? -5.870 -19.413 -3.713 1.00 94.12 121 PHE A O 1
ATOM 1029 N N . LYS A 1 122 ? -4.381 -20.626 -2.548 1.00 90.69 122 LYS A N 1
ATOM 1030 C CA . LYS A 1 122 ? -3.710 -19.486 -1.915 1.00 90.69 122 LYS A CA 1
ATOM 1031 C C . LYS A 1 122 ? -2.589 -18.973 -2.828 1.00 90.69 122 LYS A C 1
ATOM 1033 O O . LYS A 1 122 ? -1.544 -19.627 -2.907 1.00 90.69 122 LYS A O 1
ATOM 1038 N N . PRO A 1 123 ? -2.764 -17.840 -3.533 1.00 89.75 123 PRO A N 1
ATOM 1039 C CA . PRO A 1 123 ? -1.720 -17.313 -4.398 1.00 89.75 123 PRO A CA 1
ATOM 1040 C C . PRO A 1 123 ? -0.509 -16.859 -3.571 1.00 89.75 123 PRO A C 1
ATOM 1042 O O . PRO A 1 123 ? -0.655 -16.327 -2.472 1.00 89.75 123 PRO A O 1
ATOM 1045 N N . ARG A 1 124 ? 0.709 -17.052 -4.103 1.00 87.44 124 ARG A N 1
ATOM 1046 C CA . ARG A 1 124 ? 1.932 -16.476 -3.504 1.00 87.44 124 ARG A CA 1
ATOM 1047 C C . ARG A 1 124 ? 2.065 -14.977 -3.795 1.00 87.44 124 ARG A C 1
ATOM 1049 O O . ARG A 1 124 ? 2.767 -14.280 -3.076 1.00 87.44 124 ARG A O 1
ATOM 1056 N N . SER A 1 125 ? 1.431 -14.506 -4.868 1.00 86.44 125 SER A N 1
ATOM 1057 C CA . SER A 1 125 ? 1.369 -13.104 -5.282 1.00 86.44 125 SER A CA 1
ATOM 1058 C C . SER A 1 125 ? 0.084 -12.860 -6.069 1.00 86.44 125 SER A C 1
ATOM 1060 O O . SER A 1 125 ? -0.430 -13.803 -6.671 1.00 86.44 125 SER A O 1
ATOM 1062 N N . ASP A 1 126 ? -0.377 -11.613 -6.158 1.00 80.56 126 ASP A N 1
ATOM 1063 C CA . ASP A 1 126 ? -1.570 -11.240 -6.941 1.00 80.56 126 ASP A CA 1
ATOM 1064 C C . ASP A 1 126 ? -1.451 -11.589 -8.439 1.00 80.56 126 ASP A C 1
ATOM 1066 O O . ASP A 1 126 ? -2.441 -11.624 -9.162 1.00 80.56 126 ASP A O 1
ATOM 1070 N N . ALA A 1 127 ? -0.237 -11.880 -8.922 1.00 83.75 127 ALA A N 1
ATOM 1071 C CA . ALA A 1 127 ? 0.017 -12.314 -10.293 1.00 83.75 127 ALA A CA 1
ATOM 1072 C C . ALA A 1 127 ? -0.132 -13.834 -10.507 1.00 83.75 127 ALA A C 1
ATOM 1074 O O . ALA A 1 127 ? -0.053 -14.298 -11.646 1.00 83.75 127 ALA A O 1
ATOM 1075 N N . ASN A 1 128 ? -0.306 -14.632 -9.450 1.00 89.69 128 ASN A N 1
ATOM 1076 C CA . ASN A 1 128 ? -0.436 -16.081 -9.581 1.00 89.69 128 ASN A CA 1
ATOM 1077 C C . ASN A 1 128 ? -1.857 -16.441 -10.030 1.00 89.69 128 ASN A C 1
ATOM 1079 O O . ASN A 1 128 ? -2.809 -16.266 -9.281 1.00 89.69 128 ASN A O 1
ATOM 1083 N N . LEU A 1 129 ? -1.979 -17.016 -11.228 1.00 94.12 129 LEU A N 1
ATOM 1084 C CA . LEU A 1 129 ? -3.260 -17.442 -11.817 1.00 94.12 129 LEU A CA 1
ATOM 1085 C C . LEU A 1 129 ? -3.516 -18.957 -11.702 1.00 94.12 129 LEU A C 1
ATOM 1087 O O . LEU A 1 129 ? -4.595 -19.440 -12.051 1.00 94.12 129 LEU A O 1
ATOM 1091 N N . PHE A 1 130 ? -2.524 -19.715 -11.227 1.00 95.50 130 PHE A N 1
ATOM 1092 C CA . PHE A 1 130 ? -2.537 -21.176 -11.197 1.00 95.50 130 PHE A CA 1
ATOM 1093 C C . PHE A 1 130 ? -2.113 -21.701 -9.825 1.00 95.50 130 PHE A C 1
ATOM 1095 O O . PHE A 1 130 ? -1.202 -21.153 -9.201 1.00 95.50 130 PHE A O 1
ATOM 1102 N N . CYS A 1 131 ? -2.740 -22.794 -9.382 1.00 95.69 131 CYS A N 1
ATOM 1103 C CA . CYS A 1 131 ? -2.449 -23.418 -8.090 1.00 95.69 131 CYS A CA 1
ATOM 1104 C C . CYS A 1 131 ? -1.118 -24.186 -8.060 1.00 95.69 131 CYS A C 1
ATOM 1106 O O . CYS A 1 131 ? -0.541 -24.368 -6.990 1.00 95.69 131 CYS A O 1
ATOM 1108 N N . SER A 1 132 ? -0.612 -24.615 -9.220 1.00 96.12 132 SER A N 1
ATOM 1109 C CA . SER A 1 132 ? 0.646 -25.350 -9.358 1.00 96.12 132 SER A CA 1
ATOM 1110 C C . SER A 1 132 ? 1.317 -25.082 -10.708 1.00 96.12 132 SER A C 1
ATOM 1112 O O . SER A 1 132 ? 0.685 -24.614 -11.659 1.00 96.12 132 SER A O 1
ATOM 1114 N N . TRP A 1 133 ? 2.605 -25.418 -10.806 1.00 94.31 133 TRP A N 1
ATOM 1115 C CA . TRP A 1 133 ? 3.362 -25.351 -12.060 1.00 94.31 133 TRP A CA 1
ATOM 1116 C C . TRP A 1 133 ? 2.810 -26.301 -13.135 1.00 94.31 133 TRP A C 1
ATOM 1118 O O . TRP A 1 133 ? 2.741 -25.942 -14.306 1.00 94.31 133 TRP A O 1
ATOM 1128 N N . GLN A 1 134 ? 2.325 -27.480 -12.736 1.00 97.12 134 GLN A N 1
ATOM 1129 C CA . GLN A 1 134 ? 1.657 -28.415 -13.648 1.00 97.12 134 GLN A CA 1
ATOM 1130 C C . GLN A 1 134 ? 0.387 -27.797 -14.245 1.00 97.12 134 GLN A C 1
ATOM 1132 O O . GLN A 1 134 ? 0.200 -27.833 -15.459 1.00 97.12 134 GLN A O 1
ATOM 1137 N N . CYS A 1 135 ? -0.435 -27.141 -13.414 1.00 96.88 135 CYS A N 1
ATOM 1138 C CA . CYS A 1 135 ? -1.620 -26.427 -13.888 1.00 96.88 135 CYS A CA 1
ATOM 1139 C C . CYS A 1 135 ? -1.270 -25.287 -14.856 1.00 96.88 135 CYS A C 1
ATOM 1141 O O . CYS A 1 135 ? -2.033 -25.037 -15.784 1.00 96.88 135 CYS A O 1
ATOM 1143 N N . TYR A 1 136 ? -0.129 -24.621 -14.668 1.00 94.81 136 TYR A N 1
ATOM 1144 C CA . TYR A 1 136 ? 0.369 -23.606 -15.598 1.00 94.81 136 TYR A CA 1
ATOM 1145 C C . TYR A 1 136 ? 0.751 -24.203 -16.964 1.00 94.81 136 TYR A C 1
ATOM 1147 O O . TYR A 1 136 ? 0.344 -23.669 -17.996 1.00 94.81 136 TYR A O 1
ATOM 1155 N N . ILE A 1 137 ? 1.490 -25.320 -16.988 1.00 94.88 137 ILE A N 1
ATOM 1156 C CA . ILE A 1 137 ? 1.927 -25.967 -18.239 1.00 94.88 137 ILE A CA 1
ATOM 1157 C C . ILE A 1 137 ? 0.734 -26.530 -19.020 1.00 94.88 137 ILE A C 1
ATOM 1159 O O . ILE A 1 137 ? 0.648 -26.320 -20.228 1.00 94.88 137 ILE A O 1
ATOM 1163 N N . GLN A 1 138 ? -0.185 -27.217 -18.336 1.00 96.56 138 GLN A N 1
ATOM 1164 C CA . GLN A 1 138 ? -1.325 -27.907 -18.952 1.00 96.56 138 GLN A CA 1
ATOM 1165 C C . GLN A 1 138 ? -2.436 -26.966 -19.440 1.00 96.56 138 GLN A C 1
ATOM 1167 O O . GLN A 1 138 ? -3.347 -27.415 -20.124 1.00 96.56 138 GLN A O 1
ATOM 1172 N N . CYS A 1 139 ? -2.393 -25.677 -19.095 1.00 94.81 139 CYS A N 1
ATOM 1173 C CA . CYS A 1 139 ? -3.415 -24.734 -19.529 1.00 94.81 139 CYS A CA 1
ATOM 1174 C C . CYS A 1 139 ? -3.249 -24.418 -21.034 1.00 94.81 139 CYS A C 1
ATOM 1176 O O . CYS A 1 139 ? -2.221 -23.837 -21.407 1.00 94.81 139 CYS A O 1
ATOM 1178 N N . PRO A 1 140 ? -4.233 -24.754 -21.897 1.00 91.81 140 PRO A N 1
ATOM 1179 C CA . PRO A 1 140 ? -4.102 -24.615 -23.352 1.00 91.81 140 PRO A CA 1
ATOM 1180 C C . PRO A 1 140 ? -3.937 -23.152 -23.789 1.00 91.81 140 PRO A C 1
ATOM 1182 O O . PRO A 1 140 ? -3.102 -22.8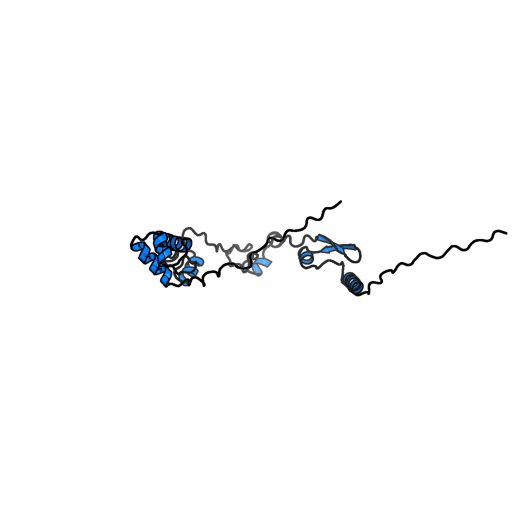51 -24.636 1.00 91.81 140 PRO A O 1
ATOM 1185 N N . ASN A 1 141 ? -4.620 -22.219 -23.116 1.00 90.25 141 ASN A N 1
ATOM 1186 C CA . ASN A 1 141 ? -4.631 -20.795 -23.478 1.00 90.25 141 ASN A CA 1
ATOM 1187 C C . ASN A 1 141 ? -3.737 -19.941 -22.565 1.00 90.25 141 ASN A C 1
ATOM 1189 O O . ASN A 1 141 ? -3.992 -18.754 -22.346 1.00 90.25 141 ASN A O 1
ATOM 1193 N N . ARG A 1 142 ? -2.666 -20.519 -21.998 1.00 88.38 142 ARG A N 1
ATOM 1194 C CA . ARG A 1 142 ? -1.821 -19.811 -21.015 1.00 88.38 142 ARG A CA 1
ATOM 1195 C C . ARG A 1 142 ? -1.238 -18.488 -21.535 1.00 88.38 142 ARG A C 1
ATOM 1197 O O . ARG A 1 142 ? -1.051 -17.568 -20.748 1.00 88.38 142 ARG A O 1
ATOM 1204 N N . MET A 1 143 ? -0.980 -18.371 -22.840 1.00 85.50 143 MET A N 1
ATOM 1205 C CA . MET A 1 143 ? -0.423 -17.156 -23.458 1.00 85.50 143 MET A CA 1
ATOM 1206 C C . MET A 1 143 ? -1.441 -16.017 -23.615 1.00 85.50 143 MET A C 1
ATOM 1208 O O . MET A 1 143 ? -1.034 -14.861 -23.712 1.00 85.50 143 MET A O 1
ATOM 1212 N N . GLU A 1 144 ? -2.736 -16.333 -23.640 1.00 87.25 144 GLU A N 1
ATOM 1213 C CA . GLU A 1 144 ? -3.825 -15.353 -23.747 1.00 87.25 144 GLU A CA 1
ATOM 1214 C C . GLU A 1 144 ? -4.289 -14.882 -22.366 1.00 87.25 144 GLU A C 1
ATOM 1216 O O . GLU A 1 144 ? -4.590 -13.707 -22.172 1.00 87.25 144 GLU A O 1
ATOM 1221 N N . ILE A 1 145 ? -4.306 -15.800 -21.391 1.00 83.94 145 ILE A N 1
ATOM 1222 C CA . ILE A 1 145 ? -4.805 -15.546 -20.032 1.00 83.94 145 ILE A CA 1
ATOM 1223 C C . ILE A 1 145 ? -3.827 -14.701 -19.214 1.00 83.94 145 ILE A C 1
ATOM 1225 O O . ILE A 1 145 ? -4.249 -13.910 -18.370 1.00 83.94 145 ILE A O 1
ATOM 1229 N N . ILE A 1 146 ? -2.518 -14.875 -19.418 1.00 79.12 146 ILE A N 1
ATOM 1230 C CA . ILE A 1 146 ? -1.524 -14.041 -18.744 1.00 79.12 146 ILE A CA 1
ATOM 1231 C C . ILE A 1 146 ? -1.620 -12.667 -19.398 1.00 79.12 146 ILE A C 1
ATOM 1233 O O . ILE A 1 146 ? -1.247 -12.556 -20.570 1.00 79.12 146 ILE A O 1
ATOM 1237 N N . PRO A 1 147 ? -2.089 -11.621 -18.685 1.00 73.25 147 PRO A N 1
ATOM 1238 C CA . PRO A 1 147 ? -2.109 -10.291 -19.256 1.00 73.25 147 PRO A CA 1
ATOM 1239 C C . PRO A 1 147 ? -0.683 -10.010 -19.695 1.00 73.25 147 PRO A C 1
ATOM 1241 O O . PRO A 1 147 ? 0.235 -10.017 -18.864 1.00 73.25 147 PRO A O 1
ATOM 1244 N N . LYS A 1 148 ? -0.484 -9.841 -21.009 1.00 71.25 148 LYS A N 1
ATOM 1245 C CA . LYS A 1 148 ? 0.785 -9.361 -21.541 1.00 71.25 148 LYS A CA 1
ATOM 1246 C C . LYS A 1 148 ? 1.029 -8.084 -20.776 1.00 71.25 148 LYS A C 1
ATOM 1248 O O . LYS A 1 148 ? 0.328 -7.097 -20.993 1.00 71.25 148 LYS A O 1
ATOM 1253 N N . ARG A 1 149 ? 1.946 -8.128 -19.802 1.00 65.75 149 ARG A N 1
ATOM 1254 C CA . ARG A 1 149 ? 2.322 -6.924 -19.085 1.00 65.75 149 ARG A CA 1
ATOM 1255 C C . ARG A 1 149 ? 2.699 -5.981 -20.202 1.00 65.75 149 ARG A C 1
ATOM 1257 O O . ARG A 1 149 ? 3.660 -6.235 -20.921 1.00 65.75 149 ARG A O 1
ATOM 1264 N N . GLU A 1 150 ? 1.987 -4.869 -20.308 1.00 64.81 150 GLU A N 1
ATOM 1265 C CA . GLU A 1 150 ? 2.359 -3.786 -21.214 1.00 64.81 150 GLU A CA 1
ATOM 1266 C C . GLU A 1 150 ? 3.703 -3.145 -20.789 1.00 64.81 150 GLU A C 1
ATOM 1268 O O . GLU A 1 150 ? 4.120 -2.091 -21.276 1.00 64.81 150 GLU A O 1
ATOM 1273 N N . SER A 1 151 ? 4.424 -3.817 -19.872 1.00 58.22 151 SER A N 1
ATOM 1274 C CA . SER A 1 151 ? 5.860 -3.758 -19.730 1.00 58.22 151 SER A CA 1
ATOM 1275 C C . SER A 1 151 ? 6.488 -3.682 -21.109 1.00 58.22 151 SER A C 1
ATOM 1277 O O . SER A 1 151 ? 6.436 -4.598 -21.923 1.00 58.22 151 SER A O 1
ATOM 1279 N N . THR A 1 152 ? 7.088 -2.516 -21.301 1.00 58.84 152 THR A N 1
ATOM 1280 C CA . THR A 1 152 ? 8.059 -2.209 -22.329 1.00 58.84 152 THR A CA 1
ATOM 1281 C C . THR A 1 152 ? 7.496 -2.098 -23.733 1.00 58.84 152 THR A C 1
ATOM 1283 O O . THR A 1 152 ? 8.102 -2.599 -24.674 1.00 58.84 152 THR A O 1
ATOM 1286 N N . ARG A 1 153 ? 6.479 -1.247 -23.927 1.00 73.75 153 ARG A N 1
ATOM 1287 C CA . ARG A 1 153 ? 6.582 -0.347 -25.088 1.00 73.75 153 ARG A CA 1
ATOM 1288 C C . ARG A 1 153 ? 7.938 0.359 -24.982 1.00 73.75 153 ARG A C 1
ATOM 1290 O O . ARG A 1 153 ? 8.132 1.237 -24.134 1.00 73.75 153 ARG A O 1
ATOM 1297 N N . SER A 1 154 ? 8.914 -0.136 -25.739 1.00 88.88 154 SER A N 1
ATOM 1298 C CA . SER A 1 154 ? 10.229 0.475 -25.845 1.00 88.88 154 SER A CA 1
ATOM 1299 C C . SER A 1 154 ? 10.033 1.871 -26.410 1.00 88.88 154 SER A C 1
ATOM 1301 O O . SER A 1 154 ? 9.348 2.032 -27.418 1.00 88.88 154 SER A O 1
ATOM 1303 N N . VAL A 1 155 ? 10.611 2.872 -25.764 1.00 93.62 155 VAL A N 1
ATOM 1304 C CA . VAL A 1 155 ? 10.646 4.224 -26.316 1.00 93.62 155 VAL A CA 1
ATOM 1305 C C . VAL A 1 155 ? 11.879 4.306 -27.207 1.00 93.62 155 VAL A C 1
ATOM 1307 O O . VAL A 1 155 ? 12.939 3.788 -26.842 1.00 93.62 155 VAL A O 1
ATOM 1310 N N . VAL A 1 156 ? 11.735 4.913 -28.383 1.00 96.50 156 VAL A N 1
ATOM 1311 C CA . VAL A 1 156 ? 12.882 5.253 -29.226 1.00 96.50 156 VAL A CA 1
ATOM 1312 C C . VAL A 1 156 ? 13.562 6.465 -28.598 1.00 96.50 156 VAL A C 1
ATOM 1314 O O . VAL A 1 156 ? 12.936 7.503 -28.406 1.00 96.50 156 VAL A O 1
ATOM 1317 N N . ASN A 1 157 ? 14.826 6.312 -28.223 1.00 96.44 157 ASN A N 1
ATOM 1318 C CA . ASN A 1 157 ? 15.665 7.370 -27.676 1.00 96.44 157 ASN A CA 1
ATOM 1319 C C . ASN A 1 157 ? 16.922 7.506 -28.537 1.00 96.44 157 ASN A C 1
ATOM 1321 O O . ASN A 1 157 ? 17.435 6.504 -29.029 1.00 96.44 157 ASN A O 1
ATOM 1325 N N . ASN A 1 158 ? 17.459 8.712 -28.685 1.00 97.94 158 ASN A N 1
ATOM 1326 C CA . ASN A 1 158 ? 18.668 8.916 -29.480 1.00 97.94 158 ASN A CA 1
ATOM 1327 C C . ASN A 1 158 ? 19.919 8.727 -28.613 1.00 97.94 158 ASN A C 1
ATOM 1329 O O . ASN A 1 158 ? 19.994 9.179 -27.465 1.00 97.94 158 ASN A O 1
ATOM 1333 N N . CYS A 1 159 ? 20.917 8.034 -29.159 1.00 97.69 159 CYS A N 1
ATOM 1334 C CA . CYS A 1 159 ? 22.213 7.855 -28.518 1.00 97.69 159 CYS A CA 1
ATOM 1335 C C . CYS A 1 159 ? 22.889 9.214 -28.303 1.00 97.69 159 CYS A C 1
ATOM 1337 O O . CYS A 1 159 ? 23.167 9.918 -29.261 1.00 97.69 159 CYS A O 1
ATOM 1339 N N . ARG A 1 160 ? 23.274 9.552 -27.070 1.00 96.56 160 ARG A N 1
ATOM 1340 C CA . ARG A 1 160 ? 23.926 10.840 -26.762 1.00 96.56 160 ARG A CA 1
ATOM 1341 C C . ARG A 1 160 ? 25.304 11.051 -27.404 1.00 96.56 160 ARG A C 1
ATOM 1343 O O . ARG A 1 160 ? 25.850 12.137 -27.276 1.00 96.56 160 ARG A O 1
ATOM 1350 N N . PHE A 1 161 ? 25.899 10.012 -27.991 1.00 96.88 161 PHE A N 1
ATOM 1351 C CA . PHE A 1 161 ? 27.211 10.100 -28.634 1.00 96.88 161 PHE A CA 1
ATOM 1352 C C . PHE A 1 161 ? 27.103 10.174 -30.160 1.00 96.88 161 PHE A C 1
ATOM 1354 O O . PHE A 1 161 ? 27.633 11.096 -30.759 1.00 96.88 161 PHE A O 1
ATOM 1361 N N . CYS A 1 162 ? 26.423 9.211 -30.791 1.00 97.12 162 CYS A N 1
ATOM 1362 C CA . CYS A 1 162 ? 26.317 9.133 -32.254 1.00 97.12 162 CYS A CA 1
ATOM 1363 C C . CYS A 1 162 ? 24.941 9.533 -32.807 1.00 97.12 162 CYS A C 1
ATOM 1365 O O . CYS A 1 162 ? 24.718 9.397 -34.001 1.00 97.12 162 CYS A O 1
ATOM 1367 N N . ASN A 1 163 ? 23.997 9.942 -31.953 1.00 96.88 163 ASN A N 1
ATOM 1368 C CA . ASN A 1 163 ? 22.609 10.285 -32.293 1.00 96.88 163 ASN A CA 1
ATOM 1369 C C . ASN A 1 163 ? 21.767 9.175 -32.952 1.00 96.88 163 ASN A C 1
ATOM 1371 O O . ASN A 1 163 ? 20.601 9.407 -33.250 1.00 96.88 163 ASN A O 1
ATOM 1375 N N . ALA A 1 164 ? 22.288 7.951 -33.095 1.00 97.50 164 ALA A N 1
ATOM 1376 C CA . ALA A 1 164 ? 21.526 6.821 -33.626 1.00 97.50 164 ALA A CA 1
ATOM 1377 C C . ALA A 1 164 ? 20.307 6.472 -32.740 1.00 97.50 164 ALA A C 1
ATOM 1379 O O . ALA A 1 164 ? 20.433 6.509 -31.507 1.00 97.50 164 ALA A O 1
ATOM 1380 N N . PRO A 1 165 ? 19.155 6.095 -33.327 1.00 97.19 165 PRO A N 1
ATOM 1381 C CA . PRO A 1 165 ? 17.959 5.721 -32.578 1.00 97.19 165 PRO A CA 1
ATOM 1382 C C . PRO A 1 165 ? 18.137 4.369 -31.874 1.00 97.19 165 PRO A C 1
ATOM 1384 O O . PRO A 1 165 ? 18.643 3.403 -32.443 1.00 97.19 165 PRO A O 1
ATOM 1387 N N . VAL A 1 166 ? 17.696 4.282 -30.620 1.00 96.94 166 VAL A N 1
ATOM 1388 C CA . VAL A 1 166 ? 17.817 3.099 -29.757 1.00 96.94 166 VAL A CA 1
ATOM 138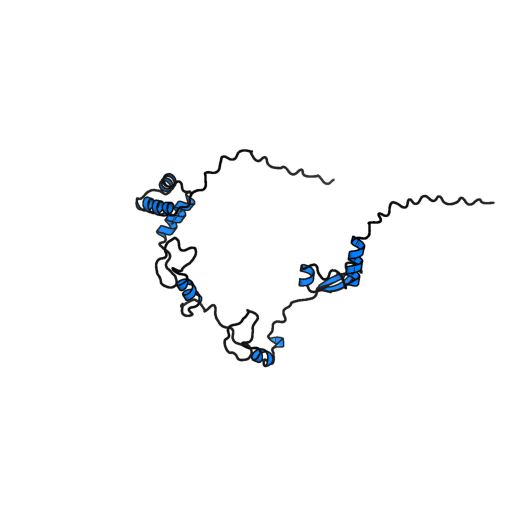9 C C . VAL A 1 166 ? 16.466 2.807 -29.120 1.00 96.94 166 VAL A C 1
ATOM 1391 O O . VAL A 1 166 ? 15.878 3.672 -28.472 1.00 96.94 166 VAL A O 1
ATOM 1394 N N . ARG A 1 167 ? 15.972 1.575 -29.255 1.00 95.81 167 ARG A N 1
ATOM 1395 C CA . ARG A 1 167 ? 14.763 1.123 -28.550 1.00 95.81 167 ARG A CA 1
ATOM 1396 C C . ARG A 1 167 ? 15.120 0.748 -27.114 1.00 95.81 167 ARG A C 1
ATOM 1398 O O . ARG A 1 167 ? 15.895 -0.177 -26.888 1.00 95.81 167 ARG A O 1
ATOM 1405 N N . VAL A 1 168 ? 14.560 1.462 -26.138 1.00 94.69 168 VAL A N 1
ATOM 1406 C CA . VAL A 1 168 ? 14.895 1.288 -24.716 1.00 94.69 168 VAL A CA 1
ATOM 1407 C C . VAL A 1 168 ? 13.629 1.103 -23.869 1.00 94.69 168 VAL A C 1
ATOM 1409 O O . VAL A 1 168 ? 12.673 1.869 -24.014 1.00 94.69 168 VAL A O 1
ATOM 1412 N N . PRO A 1 169 ? 13.599 0.137 -22.930 1.00 93.00 169 PRO A N 1
ATOM 1413 C CA . PRO A 1 169 ? 12.551 0.052 -21.915 1.00 93.00 169 PRO A CA 1
ATOM 1414 C C . PRO A 1 169 ? 12.418 1.345 -21.092 1.00 93.00 169 PRO A C 1
ATOM 1416 O O . PRO A 1 169 ? 13.413 1.881 -20.602 1.00 93.00 169 PRO A O 1
ATOM 1419 N N . LYS A 1 170 ? 11.190 1.819 -20.837 1.00 92.12 170 LYS A N 1
ATOM 1420 C CA . LYS A 1 170 ? 10.948 3.006 -19.983 1.00 92.12 170 LYS A CA 1
ATOM 1421 C C . LYS A 1 170 ? 11.606 2.898 -18.598 1.00 92.12 170 LYS A C 1
ATOM 1423 O O . LYS A 1 170 ? 12.093 3.894 -18.069 1.00 92.12 170 LYS A O 1
ATOM 1428 N N . SER A 1 171 ? 11.648 1.695 -18.018 1.00 91.25 171 SER A N 1
ATOM 1429 C CA . SER A 1 171 ? 12.320 1.425 -16.738 1.00 91.25 171 SER A CA 1
ATOM 1430 C C . SER A 1 171 ? 13.818 1.737 -16.792 1.00 91.25 171 SER A C 1
ATOM 1432 O O . SER A 1 171 ? 14.348 2.359 -15.875 1.00 91.25 171 SER A O 1
ATOM 1434 N N . HIS A 1 172 ? 14.495 1.392 -17.890 1.00 92.69 172 HIS A N 1
ATOM 1435 C CA . HIS A 1 172 ? 15.911 1.698 -18.084 1.00 92.69 172 HIS A CA 1
ATOM 1436 C C . HIS A 1 172 ? 16.150 3.205 -18.178 1.00 92.69 172 HIS A C 1
ATOM 1438 O O . HIS A 1 172 ? 17.082 3.694 -17.545 1.00 92.69 172 HIS A O 1
ATOM 1444 N N . LEU A 1 173 ? 15.280 3.947 -18.873 1.00 92.62 173 LEU A N 1
ATOM 1445 C CA . LEU A 1 173 ? 15.375 5.409 -18.938 1.00 92.62 173 LEU A CA 1
ATOM 1446 C C . LEU A 1 173 ? 15.234 6.057 -17.550 1.00 92.62 173 LEU A C 1
ATOM 1448 O O . LEU A 1 173 ? 16.045 6.919 -17.210 1.00 92.62 173 LEU A O 1
ATOM 1452 N N . LYS A 1 174 ? 14.284 5.599 -16.717 1.00 91.50 174 LYS A N 1
ATOM 1453 C CA . LYS A 1 174 ? 14.120 6.074 -15.324 1.00 91.50 174 LYS A CA 1
ATOM 1454 C C . LYS A 1 174 ? 15.356 5.805 -14.460 1.00 91.50 174 LYS A C 1
ATOM 1456 O O . LYS A 1 174 ? 15.737 6.649 -13.661 1.00 91.50 174 LYS A O 1
ATOM 1461 N N . MET A 1 175 ? 16.019 4.667 -14.665 1.00 93.00 175 MET A N 1
ATOM 1462 C CA . MET A 1 175 ? 17.287 4.327 -14.002 1.00 93.00 175 MET A CA 1
ATOM 1463 C C . MET A 1 175 ? 18.513 5.023 -14.624 1.00 93.00 175 MET A C 1
ATOM 1465 O O . MET A 1 175 ? 19.648 4.739 -14.247 1.00 93.00 175 MET A O 1
ATOM 1469 N N . GLY A 1 176 ? 18.325 5.879 -15.632 1.00 93.25 176 GLY A N 1
ATOM 1470 C CA . GLY A 1 176 ? 19.413 6.553 -16.341 1.00 93.25 176 GLY A CA 1
ATOM 1471 C C . GLY A 1 176 ? 20.217 5.665 -17.302 1.00 93.25 176 GLY A C 1
ATOM 1472 O O . GLY A 1 176 ? 21.243 6.121 -17.817 1.00 93.25 176 GLY A O 1
ATOM 1473 N N . LYS A 1 177 ? 19.762 4.434 -17.565 1.00 93.38 177 LYS A N 1
ATOM 1474 C CA . LYS A 1 177 ? 20.287 3.508 -18.584 1.00 93.38 177 LYS A CA 1
ATOM 1475 C C . LYS A 1 177 ? 19.689 3.827 -19.968 1.00 93.38 177 LYS A C 1
ATOM 1477 O O . LYS A 1 177 ? 18.734 4.586 -20.087 1.00 93.38 177 LYS A O 1
ATOM 1482 N N . GLY A 1 178 ? 20.275 3.268 -21.034 1.00 94.50 178 GLY A N 1
ATOM 1483 C CA . GLY A 1 178 ? 19.778 3.444 -22.411 1.00 94.50 178 GLY A CA 1
ATOM 1484 C C . GLY A 1 178 ? 19.977 4.843 -23.011 1.00 94.50 178 GLY A C 1
ATOM 1485 O O . GLY A 1 178 ? 19.234 5.266 -23.890 1.00 94.50 178 GLY A O 1
ATOM 1486 N N . LYS A 1 179 ? 20.988 5.579 -22.531 1.00 97.00 179 LYS A N 1
ATOM 1487 C CA . LYS A 1 179 ? 21.431 6.864 -23.111 1.00 97.00 179 LYS A CA 1
ATOM 1488 C C . LYS A 1 179 ? 22.341 6.694 -24.332 1.00 97.00 179 LYS A C 1
ATOM 1490 O O . LYS A 1 179 ? 22.629 7.671 -25.013 1.00 97.00 179 LYS A O 1
ATOM 1495 N N . TYR A 1 180 ? 22.839 5.484 -24.565 1.00 97.56 180 TYR A N 1
ATOM 1496 C CA . TYR A 1 180 ? 23.793 5.168 -25.621 1.00 97.56 180 TYR A CA 1
ATOM 1497 C C . TYR A 1 180 ? 23.361 3.879 -26.315 1.00 97.56 180 TYR A C 1
ATOM 1499 O O . TYR A 1 180 ? 22.829 2.988 -25.654 1.00 97.56 180 TYR A O 1
ATOM 1507 N N . CYS A 1 181 ? 23.622 3.770 -27.618 1.00 96.62 181 CYS A N 1
ATOM 1508 C CA . CYS A 1 181 ? 23.291 2.581 -28.410 1.00 96.62 181 CYS A CA 1
ATOM 1509 C C . CYS A 1 181 ? 24.118 1.344 -28.032 1.00 96.62 181 CYS A C 1
ATOM 1511 O O . CYS A 1 181 ? 23.700 0.226 -28.302 1.00 96.62 181 CYS A O 1
ATOM 1513 N N . GLY A 1 182 ? 25.263 1.523 -27.366 1.00 95.69 182 GLY A N 1
ATOM 1514 C CA . GLY A 1 182 ? 26.108 0.419 -26.927 1.00 95.69 182 GLY A CA 1
ATOM 1515 C C . GLY A 1 182 ? 27.296 0.855 -26.073 1.00 95.69 182 GLY A C 1
ATOM 1516 O O . GLY A 1 182 ? 27.522 2.048 -25.831 1.00 95.69 182 GLY A O 1
ATOM 1517 N N . ARG A 1 183 ? 28.084 -0.134 -25.633 1.00 96.88 183 ARG A N 1
ATOM 1518 C CA . ARG A 1 183 ? 29.257 0.056 -24.759 1.00 96.88 183 ARG A CA 1
ATOM 1519 C C . ARG A 1 183 ? 30.329 0.943 -25.398 1.00 96.88 183 ARG A C 1
ATOM 1521 O O . ARG A 1 183 ? 30.932 1.746 -24.694 1.00 96.88 183 ARG A O 1
ATOM 1528 N N . ALA A 1 184 ? 30.517 0.853 -26.716 1.00 97.44 184 ALA A N 1
ATOM 1529 C CA . ALA A 1 184 ? 31.476 1.678 -27.451 1.00 97.44 184 ALA A CA 1
ATOM 1530 C C . ALA A 1 184 ? 31.138 3.179 -27.369 1.00 97.44 184 ALA A C 1
ATOM 1532 O O . ALA A 1 184 ? 31.987 3.983 -26.990 1.00 97.44 184 ALA A O 1
ATOM 1533 N N . CYS A 1 185 ? 29.882 3.555 -27.639 1.00 97.56 185 CYS A N 1
ATOM 1534 C CA . CYS A 1 185 ? 29.420 4.944 -27.529 1.00 97.56 185 CYS A CA 1
ATOM 1535 C C . CYS A 1 185 ? 29.477 5.464 -26.089 1.00 97.56 185 CYS A C 1
ATOM 1537 O O . CYS A 1 185 ? 29.889 6.598 -25.860 1.00 97.56 185 CYS A O 1
ATOM 1539 N N . TYR A 1 186 ? 29.127 4.621 -25.112 1.00 96.69 186 TYR A N 1
ATOM 1540 C CA . TYR A 1 186 ? 29.289 4.955 -23.698 1.00 96.69 186 TYR A CA 1
ATOM 1541 C C . TYR A 1 186 ? 30.759 5.218 -23.334 1.00 96.69 186 TYR A C 1
ATOM 1543 O O . TYR A 1 186 ? 31.057 6.208 -22.670 1.00 96.69 186 TYR A O 1
ATOM 1551 N N . ALA A 1 187 ? 31.686 4.368 -23.789 1.00 96.19 187 ALA A N 1
ATOM 1552 C CA . ALA A 1 187 ? 33.112 4.522 -23.514 1.00 96.19 187 ALA A CA 1
ATOM 1553 C C . ALA A 1 187 ? 33.681 5.802 -24.142 1.00 96.19 187 ALA A C 1
ATOM 1555 O O . ALA A 1 187 ? 34.382 6.541 -23.453 1.00 96.19 187 ALA A O 1
ATOM 1556 N N . LYS A 1 188 ? 33.339 6.105 -25.403 1.00 95.94 188 LYS A N 1
ATOM 1557 C CA . LYS A 1 188 ? 33.754 7.351 -26.071 1.00 95.94 188 LYS A CA 1
ATOM 1558 C C . LYS A 1 188 ? 33.217 8.589 -25.342 1.00 95.94 188 LYS A C 1
ATOM 1560 O O . LYS A 1 188 ? 33.997 9.470 -24.998 1.00 95.94 188 LYS A O 1
ATOM 1565 N N . ALA A 1 189 ? 31.926 8.601 -24.996 1.00 95.19 189 ALA A N 1
ATOM 1566 C CA . ALA A 1 189 ? 31.309 9.691 -24.236 1.00 95.19 189 ALA A CA 1
ATOM 1567 C C . ALA A 1 189 ? 31.844 9.828 -22.799 1.00 95.19 189 ALA A C 1
ATOM 1569 O O . ALA A 1 189 ? 31.771 10.902 -22.207 1.00 95.19 189 ALA A O 1
ATOM 1570 N N . ARG A 1 190 ? 32.345 8.743 -22.196 1.00 94.81 190 ARG A N 1
ATOM 1571 C CA . ARG A 1 190 ? 33.018 8.789 -20.892 1.00 94.81 190 ARG A CA 1
ATOM 1572 C C . ARG A 1 190 ? 34.419 9.382 -21.022 1.00 94.81 190 ARG A C 1
ATOM 1574 O O . ARG A 1 190 ? 34.765 10.243 -20.222 1.00 94.81 190 ARG A O 1
ATOM 1581 N N . ARG A 1 191 ? 35.199 8.963 -22.027 1.00 94.25 191 ARG A N 1
ATOM 1582 C CA . ARG A 1 191 ? 36.539 9.516 -22.296 1.00 94.25 191 ARG A CA 1
ATOM 1583 C C . ARG A 1 191 ? 36.477 11.014 -22.593 1.00 94.25 191 ARG A C 1
ATOM 1585 O O . ARG A 1 191 ? 37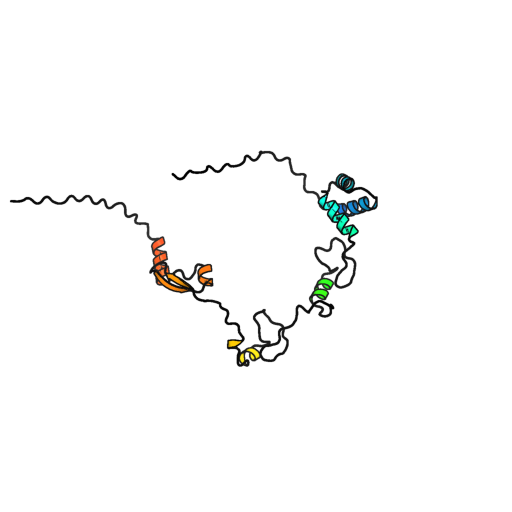.269 11.756 -22.034 1.00 94.25 191 ARG A O 1
ATOM 1592 N N . SER A 1 192 ? 35.493 11.471 -23.370 1.00 90.19 192 SER A N 1
ATOM 1593 C CA . SER A 1 192 ? 35.352 12.893 -23.714 1.00 90.19 192 SER A CA 1
ATOM 1594 C C . SER A 1 192 ? 35.055 13.809 -22.520 1.00 90.19 192 SER A C 1
ATOM 1596 O O . SER A 1 192 ? 35.302 15.000 -22.611 1.00 90.19 192 SER A O 1
ATOM 1598 N N . ARG A 1 193 ? 34.543 13.285 -21.396 1.00 87.88 193 ARG A N 1
ATOM 1599 C CA . ARG A 1 193 ? 34.349 14.072 -20.158 1.00 87.88 193 ARG A CA 1
ATOM 1600 C C . ARG A 1 193 ? 35.635 14.295 -19.372 1.00 87.88 193 ARG A C 1
ATOM 1602 O O . ARG A 1 193 ? 35.682 15.197 -18.549 1.00 87.88 193 ARG A O 1
ATOM 1609 N N . HIS A 1 194 ? 36.616 13.421 -19.570 1.00 87.00 194 HIS A N 1
ATOM 1610 C CA . HIS A 1 194 ? 37.920 13.489 -18.917 1.00 87.00 194 HIS A CA 1
ATOM 1611 C C . HIS A 1 194 ? 39.006 14.004 -19.859 1.00 87.00 194 HIS A C 1
ATOM 1613 O O . HIS A 1 194 ? 40.123 14.240 -19.412 1.00 87.00 194 HIS A O 1
ATOM 1619 N N . ALA A 1 195 ? 38.694 14.171 -21.147 1.00 80.19 195 ALA A N 1
ATOM 1620 C CA . ALA A 1 195 ? 39.557 14.911 -22.043 1.00 80.19 195 ALA A CA 1
ATOM 1621 C C . ALA A 1 195 ? 39.663 16.342 -21.491 1.00 80.19 195 ALA A C 1
ATOM 1623 O O . ALA A 1 195 ? 38.618 16.950 -21.230 1.00 80.19 195 ALA A O 1
ATOM 1624 N N . PRO A 1 196 ? 40.881 16.864 -21.257 1.00 74.75 196 PRO A N 1
ATOM 1625 C CA . PRO A 1 196 ? 41.046 18.252 -20.861 1.00 74.75 196 PRO A CA 1
ATOM 1626 C C . PRO A 1 196 ? 40.314 19.116 -21.884 1.00 74.75 196 PRO A C 1
ATOM 1628 O O . PRO A 1 196 ? 40.416 18.869 -23.089 1.00 74.75 196 PRO A O 1
ATOM 1631 N N . SER A 1 197 ? 39.515 20.077 -21.415 1.00 64.06 197 SER A N 1
ATOM 1632 C CA . SER A 1 197 ? 38.891 21.037 -22.313 1.00 64.06 197 SER A CA 1
ATOM 1633 C C . SER A 1 197 ? 40.024 21.794 -22.989 1.00 64.06 197 SER A C 1
ATOM 1635 O O . SER A 1 197 ? 40.595 22.720 -22.411 1.00 64.06 197 SER A O 1
ATOM 1637 N N . HIS A 1 198 ? 40.376 21.389 -24.204 1.00 59.84 198 HIS A N 1
ATOM 1638 C CA . HIS A 1 198 ? 41.056 22.274 -25.119 1.00 59.84 198 HIS A CA 1
ATOM 1639 C C . HIS A 1 198 ? 40.042 23.379 -25.386 1.00 59.84 198 HIS A C 1
ATOM 1641 O O . HIS A 1 198 ? 39.204 23.258 -26.274 1.00 59.84 198 HIS A O 1
ATOM 1647 N N . ASN A 1 199 ? 40.040 24.405 -24.530 1.00 63.09 199 ASN A N 1
ATOM 1648 C CA . ASN A 1 199 ? 39.473 25.687 -24.892 1.00 63.09 199 ASN A CA 1
ATOM 1649 C C . ASN A 1 199 ? 40.146 26.014 -26.224 1.00 63.09 199 ASN A C 1
ATOM 1651 O O . ASN A 1 199 ? 41.379 26.101 -26.238 1.00 63.09 199 ASN A O 1
ATOM 1655 N N . PRO A 1 200 ? 39.407 26.121 -27.342 1.00 59.50 200 PRO A N 1
ATOM 1656 C CA . PRO A 1 200 ? 39.966 26.706 -28.539 1.00 59.50 200 PRO A CA 1
ATOM 1657 C C . PRO A 1 200 ? 40.189 28.172 -28.180 1.00 59.50 200 PRO A C 1
ATOM 1659 O O . PRO A 1 200 ? 39.306 29.011 -28.341 1.00 59.50 200 PRO A O 1
ATOM 1662 N N . ALA A 1 201 ? 41.333 28.455 -27.559 1.00 53.50 201 ALA A N 1
ATOM 1663 C CA . ALA A 1 201 ? 41.832 29.797 -27.395 1.00 53.50 201 ALA A CA 1
ATOM 1664 C C . ALA A 1 201 ? 41.957 30.331 -28.815 1.00 53.50 201 ALA A C 1
ATOM 1666 O O . ALA A 1 201 ? 42.853 29.921 -29.546 1.00 53.50 201 ALA A O 1
ATOM 1667 N N . THR A 1 202 ? 40.954 31.113 -29.219 1.00 58.78 202 THR A N 1
ATOM 1668 C CA . THR A 1 202 ? 41.080 32.250 -30.128 1.00 58.78 202 THR A CA 1
ATOM 1669 C C . THR A 1 202 ? 42.278 32.117 -31.060 1.00 58.78 202 THR A C 1
ATOM 1671 O O . THR A 1 202 ? 43.304 32.757 -30.847 1.00 58.78 202 THR A O 1
ATOM 1674 N N . ALA A 1 203 ? 42.155 31.268 -32.081 1.00 54.06 203 ALA A N 1
ATOM 1675 C CA . ALA A 1 203 ? 42.997 31.388 -33.257 1.00 54.06 203 ALA A CA 1
ATOM 1676 C C . ALA A 1 203 ? 42.596 32.716 -33.908 1.00 54.06 203 ALA A C 1
ATOM 1678 O O . ALA A 1 203 ? 41.599 32.798 -34.622 1.00 54.06 203 ALA A O 1
ATOM 1679 N N . THR A 1 204 ? 43.294 33.785 -33.535 1.00 58.41 204 THR A N 1
ATOM 1680 C CA . THR A 1 204 ? 43.190 35.102 -34.150 1.00 58.41 204 THR A CA 1
ATOM 1681 C C . THR A 1 204 ? 43.546 34.959 -35.631 1.00 58.41 204 THR A C 1
ATOM 1683 O O . THR A 1 204 ? 44.672 34.573 -35.946 1.00 58.41 204 THR A O 1
ATOM 1686 N N . PRO A 1 205 ? 42.628 35.258 -36.565 1.00 61.16 205 PRO A N 1
ATOM 1687 C CA . PRO A 1 205 ? 42.934 35.272 -37.986 1.00 61.16 205 PRO A CA 1
ATOM 1688 C C . PRO A 1 205 ? 43.661 36.580 -38.322 1.00 61.16 205 PRO A C 1
ATOM 1690 O O . PRO A 1 205 ? 43.090 37.474 -38.929 1.00 61.16 205 PRO A O 1
ATOM 1693 N N . ASN A 1 206 ? 44.917 36.711 -37.897 1.00 61.81 206 ASN A N 1
ATOM 1694 C CA . ASN A 1 206 ? 45.798 37.792 -38.337 1.00 61.81 206 ASN A CA 1
ATOM 1695 C C . ASN A 1 206 ? 46.956 37.183 -39.130 1.00 61.81 206 ASN A C 1
ATOM 1697 O O . ASN A 1 206 ? 48.065 37.022 -38.633 1.00 61.81 206 ASN A O 1
ATOM 1701 N N . SER A 1 207 ? 46.682 36.820 -40.379 1.00 66.06 207 SER A N 1
ATOM 1702 C CA . SER A 1 207 ? 47.713 36.722 -41.412 1.00 66.06 207 SER A CA 1
ATOM 1703 C C . SER A 1 207 ? 47.319 37.691 -42.523 1.00 66.06 207 SER A C 1
ATOM 1705 O O . SER A 1 207 ? 46.333 37.431 -43.214 1.00 66.06 207 SER A O 1
ATOM 1707 N N . PRO A 1 208 ? 48.000 38.845 -42.652 1.00 69.12 208 PRO A N 1
ATOM 1708 C CA . PRO A 1 208 ? 47.747 39.766 -43.748 1.00 69.12 208 PRO A CA 1
ATOM 1709 C C . PRO A 1 208 ? 48.128 39.109 -45.080 1.00 69.12 208 PRO A C 1
ATOM 1711 O O . PRO A 1 208 ? 49.146 38.425 -45.187 1.00 69.12 208 PRO A O 1
ATOM 1714 N N . ALA A 1 209 ? 47.274 39.307 -46.083 1.00 71.44 209 ALA A N 1
ATOM 1715 C CA . ALA A 1 209 ? 47.479 38.822 -47.439 1.00 71.44 209 ALA A CA 1
ATOM 1716 C C . ALA A 1 209 ? 48.761 39.426 -48.057 1.00 71.44 209 ALA A C 1
ATOM 1718 O O . ALA A 1 209 ? 49.006 40.622 -47.877 1.00 71.44 209 ALA A O 1
ATOM 1719 N N . PRO A 1 210 ? 49.572 38.646 -48.796 1.00 69.75 210 PRO A N 1
ATOM 1720 C CA . PRO A 1 210 ? 50.724 39.182 -49.509 1.00 69.75 210 PRO A CA 1
ATOM 1721 C C . PRO A 1 210 ? 50.269 40.078 -50.672 1.00 69.75 210 PRO A C 1
ATOM 1723 O O . PRO A 1 210 ? 49.503 39.655 -51.539 1.00 69.75 210 PRO A O 1
ATOM 1726 N N . LEU A 1 211 ? 50.759 41.321 -50.675 1.00 67.75 211 LEU A N 1
ATOM 1727 C CA . LEU A 1 211 ? 50.641 42.280 -51.774 1.00 67.75 211 LEU A CA 1
ATOM 1728 C C . LEU A 1 211 ? 51.300 41.704 -53.034 1.00 67.75 211 LEU A C 1
ATOM 1730 O O . LEU A 1 211 ? 52.500 41.435 -53.045 1.00 67.75 211 LEU A O 1
ATOM 1734 N N . GLN A 1 212 ? 50.515 41.526 -54.095 1.00 72.25 212 GLN A N 1
ATOM 1735 C CA . GLN A 1 212 ? 51.040 41.215 -55.420 1.00 72.25 212 GLN A CA 1
ATOM 1736 C C . GLN A 1 212 ? 51.591 42.496 -56.053 1.00 72.25 212 GLN A C 1
ATOM 1738 O O . GLN A 1 212 ? 50.873 43.484 -56.190 1.00 72.25 212 GLN A O 1
ATOM 1743 N N . ALA A 1 213 ? 52.870 42.470 -56.423 1.00 63.69 213 ALA A N 1
ATOM 1744 C CA . ALA A 1 213 ? 53.499 43.501 -57.234 1.00 63.69 213 ALA A CA 1
ATOM 1745 C C . ALA A 1 213 ? 53.111 43.282 -58.703 1.00 63.69 213 ALA A C 1
ATOM 1747 O O . ALA A 1 213 ? 53.427 42.244 -59.283 1.00 63.69 213 ALA A O 1
ATOM 1748 N N . THR A 1 214 ? 52.410 44.244 -59.293 1.00 69.50 214 THR A N 1
ATOM 1749 C CA . THR A 1 214 ? 52.174 44.299 -60.738 1.00 69.50 214 THR A CA 1
ATOM 1750 C C . THR A 1 214 ? 53.375 44.941 -61.423 1.00 69.50 214 THR A C 1
ATOM 1752 O O . THR A 1 214 ? 53.855 45.982 -60.971 1.00 69.50 214 THR A O 1
ATOM 1755 N N . SER A 1 215 ? 53.857 44.278 -62.474 1.00 71.00 215 SER A N 1
ATOM 1756 C CA . SER A 1 215 ? 54.907 44.739 -63.393 1.00 71.00 215 SER A CA 1
ATOM 1757 C C . SER A 1 215 ? 54.328 45.615 -64.495 1.00 71.00 215 SER A C 1
ATOM 1759 O O . SER A 1 215 ? 53.154 45.371 -64.855 1.00 71.00 215 SER A O 1
#

Secondary structure (DSSP, 8-state):
-------PPPP--S-PPPPPS-----HHHHHHHHHHHHTT--HHHHHHHHT--HHHHHHHHHHHHT-PPBPTTT-PBPPTT--S-SSSSHHHHHHHHH-TT-TT---TT-PPBPTTT--B---SSTT---SSHHHHHH-TTHHHHS----TT-PEEEE-TTT--EEEE-HHHHHTT--SSSSHHHHHHHHHHHHS------------PPPPPPP-

Sequence (215 aa):
MVGFRKKYKPYVPKYLPPQPKKVTWGFDSRDLIIKLFKRGFGIDDICRQTRNRRFFVESIIQRYEAGLPTCRQCGKRLSHNAHGEFYCSHRCYWDSRFNPYFPGQENRYHLPNCRNCGKPFKPRSDANLFCSWQCYIQCPNRMEIIPKRESTRSVVNNCRFCNAPVRVPKSHLKMGKGKYCGRACYAKARRSRHAPSHNPATATPNSPAPLQATS

Radius of gyration: 37.26 Å; chains: 1; bounding box: 77×74×103 Å

Organism: NCBI:txid1459636